Protein AF-A0A1B6E758-F1 (afdb_monomer_lite)

Organism: NCBI:txid38151

pLDDT: mean 77.3, std 25.81, range [26.52, 98.44]

Secondary structure (DSSP, 8-state):
-HHHHHHHHHHHHHHHHHHHHHHTT-HHHHHHHHHHHHHHSTT-HHHHHHHHHHHHHHT-HHHHHHHHHHHHTT-TT-HHHHHHHHHHHHHTT-HHHHHHHHHHHHHH-TT-HHHHHHHHHHHHHTT-HHHHHHHHHHHHHH-TT-SHHHHHHHHHHHHTT-HHHHHHHHHHHHHH-TT-HHHHHHHHHHHHHTT-THHHHHHHHHHHHHHHHHHHHHHHHHHHHGGG---------------------------------PPPPPP---------------------SS-SPPPPP----------------------STT--

InterPro domains:
  IPR011990 Tetratricopeptide-like helical domain superfamily [G3DSA:1.25.40.10] (1-234)
  IPR011990 Tetratricopeptide-like helical domain superfamily [SSF48452] (6-185)
  IPR019734 Tetratricopeptide repeat [PF13181] (12-36)
  IPR019734 Tetratricopeptide repeat [PF13181] (46-77)
  IPR019734 Tetratricopeptide repeat [PS50005] (45-78)
  IPR019734 Tetratricopeptide repeat [PS50005] (147-180)
  IPR019734 Tetratricopeptide repeat [SM00028] (11-44)
  IPR019734 Tetratricopeptide repeat [SM00028] (45-78)
  IPR019734 Tetratricopeptide repeat [SM00028] (79-112)
  IPR019734 Tetratricopeptide repeat [SM00028] (147-180)

Foldseek 3Di:
DVVVVVLVVVLVVLQVQLVVCVVVVVLVSNLVSLVVSCVVVPLPLVSLQSNLVSCVVVVVLVRNLVSLVSSCVVVVQALVSLCSQLVSCVVVVVPVSVQVSLVSSCVSPVQDLVSLVSNLVSCVVVLNNVVNLVSLVSNCVVCVVDLVSLLSNLVSCVSVVVLVVSLVSLVVSCVSPVLDLVSLVSNLVSCVVVVHPCNVVSVVSNVVSVVVVVVVVVVVVVVVPPPPPPDDDDDDDDDDDDDDDDDDDDDDDDDDDDDDDDDDDDDDDDDDDDDDDDDDDDPPPDDDPPDDDDDDDDDDDDDDDDDDDDPPDDDDDDPPVPRD

Sequence (324 aa):
NLALESDASCIEALYNLGLVNKQLGMFEDALDCFLKLHAIISHHPQVLYQLGHLHELVGDLDQAVEWFLQLLGIIPSDPGVLRKLGELFDNENDKQQAFHYHYESYRYFPSHLPVLDWLGSYFVGLQVPEKAIAFYEKAALMQPNEAKWRLLIGSCHRRSGNYQLALKTYKDIHNMFPENIECLKFLIRICSDLGLKEASEYALKLKKAEKAKELRERVSSSQSGSRRSSGRSSQGVPSPSLGDTTPPVHGLRPNPASRLSKMSFLENSSDVYIHSPQTNEIDAGYSDPLGGPQERPRTAAGLRSRSRIDDDFGDEELTEDLLP

Radius of gyration: 34.25 Å; chains: 1; bounding box: 65×92×88 Å

Structure (mmCIF, N/CA/C/O backbone):
data_AF-A0A1B6E758-F1
#
_entry.id   AF-A0A1B6E758-F1
#
loop_
_atom_site.group_PDB
_atom_site.id
_atom_site.type_symbol
_atom_site.label_atom_id
_atom_site.label_alt_id
_atom_site.label_comp_id
_atom_site.label_asym_id
_atom_site.label_entity_id
_atom_site.label_seq_id
_atom_site.pdbx_PDB_ins_code
_atom_site.Cartn_x
_atom_site.Cartn_y
_atom_site.Cartn_z
_atom_site.occupancy
_atom_site.B_iso_or_equiv
_atom_site.auth_seq_id
_atom_site.auth_comp_id
_atom_site.auth_asym_id
_atom_site.auth_atom_id
_atom_site.pdbx_PDB_model_num
ATOM 1 N N . ASN A 1 1 ? 28.764 16.913 -33.680 1.00 51.06 1 ASN A N 1
ATOM 2 C CA . ASN A 1 1 ? 27.839 18.029 -33.394 1.00 51.06 1 ASN A CA 1
ATOM 3 C C . ASN A 1 1 ? 26.545 17.714 -34.128 1.00 51.06 1 ASN A C 1
ATOM 5 O O . ASN A 1 1 ? 25.979 16.704 -33.738 1.00 51.06 1 ASN A O 1
ATOM 9 N N . LEU A 1 2 ? 26.188 18.372 -35.239 1.00 58.22 2 LEU A N 1
ATOM 10 C CA . LEU A 1 2 ? 24.946 18.149 -36.021 1.00 58.22 2 LEU A CA 1
ATOM 11 C C . LEU A 1 2 ? 24.371 16.713 -36.078 1.00 58.22 2 LEU A C 1
ATOM 13 O O . LEU A 1 2 ? 23.176 16.549 -35.871 1.00 58.22 2 LEU A O 1
ATOM 17 N N . ALA A 1 3 ? 25.182 15.674 -36.327 1.00 56.53 3 ALA A N 1
ATOM 18 C CA . ALA A 1 3 ? 24.703 14.282 -36.300 1.00 56.53 3 ALA A CA 1
ATOM 19 C C . ALA A 1 3 ? 24.160 13.867 -34.915 1.00 56.53 3 ALA A C 1
ATOM 21 O O . ALA A 1 3 ? 22.993 13.524 -34.793 1.00 56.53 3 ALA A O 1
ATOM 22 N N . LEU A 1 4 ? 24.965 14.027 -33.858 1.00 60.88 4 LEU A N 1
ATOM 23 C CA . LEU A 1 4 ? 24.580 13.731 -32.470 1.00 60.88 4 LEU A CA 1
ATOM 24 C C . LEU A 1 4 ? 23.390 14.581 -31.991 1.00 60.88 4 LEU A C 1
ATOM 26 O O . LEU A 1 4 ? 22.599 14.123 -31.175 1.00 60.88 4 LEU A O 1
ATOM 30 N N . GLU A 1 5 ? 23.259 15.811 -32.494 1.00 62.91 5 GLU A N 1
ATOM 31 C CA . GLU A 1 5 ? 22.111 16.689 -32.223 1.00 62.91 5 GLU A CA 1
ATOM 32 C C . GLU A 1 5 ? 20.825 16.153 -32.885 1.00 62.91 5 GLU A C 1
ATOM 34 O O . GLU A 1 5 ? 19.767 16.136 -32.256 1.00 62.91 5 GLU A O 1
ATOM 39 N N . SER A 1 6 ? 20.923 15.647 -34.121 1.00 66.38 6 SER A N 1
ATOM 40 C CA . SER A 1 6 ? 19.822 14.973 -34.824 1.00 66.38 6 SER A CA 1
ATOM 41 C C . SER A 1 6 ? 19.425 13.656 -34.147 1.00 66.38 6 SER A C 1
ATOM 43 O O . SER A 1 6 ? 18.237 13.390 -33.971 1.00 66.38 6 SER A O 1
ATOM 45 N N . ASP A 1 7 ? 20.403 12.847 -33.738 1.00 70.38 7 ASP A N 1
ATOM 46 C CA . ASP A 1 7 ? 20.171 11.553 -33.089 1.00 70.38 7 ASP A CA 1
ATOM 47 C C . ASP A 1 7 ? 19.520 11.738 -31.706 1.00 70.38 7 ASP A C 1
ATOM 49 O O . ASP A 1 7 ? 18.523 11.085 -31.395 1.00 70.38 7 ASP A O 1
ATOM 53 N N . ALA A 1 8 ? 20.007 12.695 -30.905 1.00 73.88 8 ALA A N 1
ATOM 54 C CA . ALA A 1 8 ? 19.410 13.045 -29.615 1.00 73.88 8 ALA A CA 1
ATOM 55 C C . ALA A 1 8 ? 17.971 13.573 -29.759 1.00 73.88 8 ALA A C 1
ATOM 57 O O . ALA A 1 8 ? 17.087 13.161 -29.007 1.00 73.88 8 ALA A O 1
ATOM 58 N N . SER A 1 9 ? 17.710 14.429 -30.756 1.00 78.94 9 SER A N 1
ATOM 59 C CA . SER A 1 9 ? 16.357 14.926 -31.038 1.00 78.94 9 SER A CA 1
ATOM 60 C C . SER A 1 9 ? 15.407 13.805 -31.485 1.00 78.94 9 SER A C 1
ATOM 62 O O . SER A 1 9 ? 14.242 13.796 -31.087 1.00 78.94 9 SER A O 1
ATOM 64 N N . CYS A 1 10 ? 15.902 12.822 -32.245 1.00 84.31 10 CYS A N 1
ATOM 65 C CA . CYS A 1 10 ? 15.140 11.634 -32.634 1.00 84.31 10 CYS A CA 1
ATOM 66 C C . CYS A 1 10 ? 14.773 10.761 -31.418 1.00 84.31 10 CYS A C 1
ATOM 68 O O . CYS A 1 10 ? 13.617 10.358 -31.273 1.00 84.31 10 CYS A O 1
ATOM 70 N N . ILE A 1 11 ? 15.727 10.531 -30.508 1.00 90.25 11 ILE A N 1
ATOM 71 C CA . ILE A 1 11 ? 15.518 9.794 -29.250 1.00 90.25 11 ILE A CA 1
ATOM 72 C C . ILE A 1 11 ? 14.457 10.484 -28.377 1.00 90.25 11 ILE A C 1
ATOM 74 O O . ILE A 1 11 ? 13.520 9.831 -27.917 1.00 90.25 11 ILE A O 1
ATOM 78 N N . GLU A 1 12 ? 14.555 11.802 -28.178 1.00 90.81 12 GLU A N 1
ATOM 79 C CA . GLU A 1 12 ? 13.575 12.557 -27.387 1.00 90.81 12 GLU A CA 1
ATOM 80 C C . GLU A 1 12 ? 12.177 12.540 -28.030 1.00 90.81 12 GLU A C 1
ATOM 82 O O . GLU A 1 12 ? 11.178 12.302 -27.345 1.00 90.81 12 GLU A O 1
ATOM 87 N N . ALA A 1 13 ? 12.087 12.729 -29.351 1.00 92.50 13 ALA A N 1
ATOM 88 C CA . ALA A 1 13 ? 10.819 12.681 -30.077 1.00 92.50 13 ALA A CA 1
ATOM 89 C C . ALA A 1 13 ? 10.140 11.303 -29.973 1.00 92.50 13 ALA A C 1
ATOM 91 O O . ALA A 1 13 ? 8.936 11.228 -29.725 1.00 92.50 13 ALA A O 1
ATOM 92 N N . LEU A 1 14 ? 10.907 10.217 -30.105 1.00 94.25 14 LEU A N 1
ATOM 93 C CA . LEU A 1 14 ? 10.400 8.847 -30.008 1.00 94.25 14 LEU A CA 1
ATOM 94 C C . LEU A 1 14 ? 9.990 8.476 -28.569 1.00 94.25 14 LEU A C 1
ATOM 96 O O . LEU A 1 14 ? 8.992 7.780 -28.378 1.00 94.25 14 LEU A O 1
ATOM 100 N N . TYR A 1 15 ? 10.694 8.987 -27.551 1.00 95.62 15 TYR A N 1
ATOM 101 C CA . TYR A 1 15 ? 10.332 8.797 -26.138 1.00 95.62 15 TYR A CA 1
ATOM 102 C C . TYR A 1 15 ? 9.026 9.521 -25.795 1.00 95.62 15 TYR A C 1
ATOM 104 O O . TYR A 1 15 ? 8.128 8.941 -25.179 1.00 95.62 15 TYR A O 1
ATOM 112 N N . ASN A 1 16 ? 8.876 10.760 -26.265 1.00 96.62 16 ASN A N 1
ATOM 113 C CA . ASN A 1 16 ? 7.645 11.526 -26.101 1.00 96.62 16 ASN A CA 1
ATOM 114 C C . ASN A 1 16 ? 6.465 10.903 -26.870 1.00 96.62 16 ASN A C 1
ATOM 116 O O . ASN A 1 16 ? 5.360 10.855 -26.331 1.00 96.62 16 ASN A O 1
ATOM 120 N N . LEU A 1 17 ? 6.688 10.350 -28.070 1.00 96.19 17 LEU A N 1
ATOM 121 C CA . LEU A 1 17 ? 5.666 9.602 -28.813 1.00 96.19 17 LEU A CA 1
ATOM 122 C C . LEU A 1 17 ? 5.194 8.359 -28.040 1.00 96.19 17 LEU A C 1
ATOM 124 O O . LEU A 1 17 ? 3.991 8.176 -27.863 1.00 96.19 17 LEU A O 1
ATOM 128 N N . GLY A 1 18 ? 6.119 7.554 -27.506 1.00 97.12 18 GLY A N 1
ATOM 129 C CA . GLY A 1 18 ? 5.776 6.394 -26.678 1.00 97.12 18 GLY A CA 1
ATOM 130 C C . GLY A 1 18 ? 4.981 6.767 -25.418 1.00 97.12 18 GLY A C 1
ATOM 131 O O . GLY A 1 18 ? 4.020 6.082 -25.063 1.00 97.12 18 GLY A O 1
ATOM 132 N N . LEU A 1 19 ? 5.318 7.888 -24.766 1.00 97.62 19 LEU A N 1
ATOM 133 C CA . LEU A 1 19 ? 4.554 8.398 -23.621 1.00 97.62 19 LEU A CA 1
ATOM 134 C C . LEU A 1 19 ? 3.140 8.853 -24.009 1.00 97.62 19 LEU A C 1
ATOM 136 O O . LEU A 1 19 ? 2.195 8.554 -23.277 1.00 97.62 19 LEU A O 1
ATOM 140 N N . VAL A 1 20 ? 2.977 9.539 -25.145 1.00 97.94 20 VAL A N 1
ATOM 141 C CA . VAL A 1 20 ? 1.659 9.956 -25.656 1.00 97.94 20 VAL A CA 1
ATOM 142 C C . VAL A 1 20 ? 0.809 8.738 -26.020 1.00 97.94 20 VAL A C 1
ATOM 144 O O . VAL A 1 20 ? -0.338 8.655 -25.584 1.00 97.94 20 VAL A O 1
ATOM 147 N N . ASN A 1 21 ? 1.372 7.749 -26.719 1.00 97.69 21 ASN A N 1
ATOM 148 C CA . ASN A 1 21 ? 0.672 6.508 -27.058 1.00 97.69 21 ASN A CA 1
ATOM 149 C C . ASN A 1 21 ? 0.201 5.770 -25.792 1.00 97.69 21 ASN A C 1
ATOM 151 O O . ASN A 1 21 ? -0.967 5.386 -25.704 1.00 97.69 21 ASN A O 1
ATOM 155 N N . LYS A 1 22 ? 1.051 5.685 -24.753 1.00 97.19 22 LYS A N 1
ATOM 156 C CA . LYS A 1 22 ? 0.676 5.111 -23.449 1.00 97.19 22 LYS A CA 1
ATOM 157 C C . LYS A 1 22 ? -0.457 5.886 -22.765 1.00 97.19 22 LYS A C 1
ATOM 159 O O . LYS A 1 22 ? -1.367 5.269 -22.222 1.00 97.19 22 LYS A O 1
ATOM 164 N N . GLN A 1 23 ? -0.436 7.222 -22.800 1.00 96.88 23 GLN A N 1
ATOM 165 C CA . GLN A 1 23 ? -1.511 8.059 -22.239 1.00 96.88 23 GLN A CA 1
ATOM 166 C C . GLN A 1 23 ? -2.840 7.926 -23.000 1.00 96.88 23 GLN A C 1
ATOM 168 O O . GLN A 1 23 ? -3.900 8.087 -22.401 1.00 96.88 23 GLN A O 1
ATOM 173 N N . LEU A 1 24 ? -2.792 7.610 -24.297 1.00 97.12 24 LEU A N 1
ATOM 174 C CA . LEU A 1 24 ? -3.964 7.351 -25.138 1.00 97.12 24 LEU A CA 1
ATOM 175 C C . LEU A 1 24 ? -4.497 5.908 -25.027 1.00 97.12 24 LEU A C 1
ATOM 177 O O . LEU A 1 24 ? -5.490 5.583 -25.675 1.00 97.12 24 LEU A O 1
ATOM 181 N N . GLY A 1 25 ? -3.862 5.040 -24.229 1.00 96.12 25 GLY A N 1
ATOM 182 C CA . GLY A 1 25 ? -4.219 3.618 -24.118 1.00 96.12 25 GLY A CA 1
ATOM 183 C C . GLY A 1 25 ? -3.760 2.756 -25.301 1.00 96.12 25 GLY A C 1
ATOM 184 O O . GLY A 1 25 ? -4.142 1.594 -25.402 1.00 96.12 25 GLY A O 1
ATOM 185 N N . MET A 1 26 ? -2.939 3.304 -26.200 1.00 97.56 26 MET A N 1
ATOM 186 C CA . MET A 1 26 ? -2.398 2.610 -27.371 1.00 97.56 26 MET A CA 1
ATOM 187 C C . MET A 1 26 ? -1.104 1.890 -26.966 1.00 97.56 26 MET A C 1
ATOM 189 O O . MET A 1 26 ? -0.000 2.317 -27.304 1.00 97.56 26 MET A O 1
ATOM 193 N N . PHE A 1 27 ? -1.238 0.847 -26.140 1.00 96.94 27 PHE A N 1
ATOM 194 C CA . PHE A 1 27 ? -0.095 0.203 -25.480 1.00 96.94 27 PHE A CA 1
ATOM 195 C C . PHE A 1 27 ? 0.853 -0.501 -26.459 1.00 96.94 27 PHE A C 1
ATOM 197 O O . PHE A 1 27 ? 2.063 -0.376 -26.291 1.00 96.94 27 PHE A O 1
ATOM 204 N N . GLU A 1 28 ? 0.333 -1.126 -27.518 1.00 95.62 28 GLU A N 1
ATOM 205 C CA . GLU A 1 28 ? 1.143 -1.710 -28.601 1.00 95.62 28 GLU A CA 1
ATOM 206 C C . GLU A 1 28 ? 2.014 -0.641 -29.284 1.00 95.62 28 GLU A C 1
ATOM 208 O O . GLU A 1 28 ? 3.237 -0.754 -29.308 1.00 95.62 28 GLU A O 1
ATOM 213 N N . ASP A 1 29 ? 1.411 0.466 -29.741 1.00 96.50 29 ASP A N 1
ATOM 214 C CA . ASP A 1 29 ? 2.135 1.586 -30.365 1.00 96.50 29 ASP A CA 1
ATOM 215 C C . ASP A 1 29 ? 3.118 2.275 -29.398 1.00 96.50 29 ASP A C 1
ATOM 217 O O . ASP A 1 29 ? 4.038 2.978 -29.828 1.00 96.50 29 ASP A O 1
ATOM 221 N N . ALA A 1 30 ? 2.928 2.123 -28.084 1.00 97.62 30 ALA A N 1
ATOM 222 C CA . ALA A 1 30 ? 3.857 2.604 -27.068 1.00 97.62 30 ALA A CA 1
ATOM 223 C C . ALA A 1 30 ? 5.041 1.640 -26.882 1.00 97.62 30 ALA A C 1
ATOM 225 O O . ALA A 1 30 ? 6.190 2.086 -26.928 1.00 97.62 30 ALA A O 1
ATOM 226 N N . LEU A 1 31 ? 4.783 0.334 -26.736 1.00 96.88 31 LEU A N 1
ATOM 227 C CA . LEU A 1 31 ? 5.805 -0.721 -26.685 1.00 96.88 31 LEU A CA 1
ATOM 228 C C . LEU A 1 31 ? 6.702 -0.647 -27.921 1.00 96.88 31 LEU A C 1
ATOM 230 O O . LEU A 1 31 ? 7.924 -0.586 -27.804 1.00 96.88 31 LEU A O 1
ATOM 234 N N . ASP A 1 32 ? 6.095 -0.519 -29.098 1.00 96.31 32 ASP A N 1
ATOM 235 C CA . ASP A 1 32 ? 6.783 -0.428 -30.382 1.00 96.31 32 ASP A CA 1
ATOM 236 C C . ASP A 1 32 ? 7.657 0.844 -30.501 1.00 96.31 32 ASP A C 1
ATOM 238 O O . ASP A 1 32 ? 8.615 0.872 -31.273 1.00 96.31 32 ASP A O 1
ATOM 242 N N . CYS A 1 33 ? 7.394 1.898 -29.715 1.00 96.12 33 CYS A N 1
ATOM 243 C CA . CYS A 1 33 ? 8.293 3.055 -29.579 1.00 96.12 33 CYS A CA 1
ATOM 244 C C . CYS A 1 33 ? 9.438 2.794 -28.585 1.00 96.12 33 CYS A C 1
ATOM 246 O O . CYS A 1 33 ? 10.592 3.113 -28.882 1.00 96.12 33 CYS A O 1
ATOM 248 N N . PHE A 1 34 ? 9.157 2.199 -27.421 1.00 97.12 34 PHE A N 1
ATOM 249 C CA . PHE A 1 34 ? 10.177 1.951 -26.394 1.00 97.12 34 PHE A CA 1
ATOM 250 C C . PHE A 1 34 ? 11.131 0.797 -26.734 1.00 97.12 34 PHE A C 1
ATOM 252 O O . PHE A 1 34 ? 12.305 0.871 -26.376 1.00 97.12 34 PHE A O 1
ATOM 259 N N . LEU A 1 35 ? 10.698 -0.204 -27.503 1.00 95.75 35 LEU A N 1
ATOM 260 C CA . LEU A 1 35 ? 11.575 -1.246 -28.052 1.00 95.75 35 LEU A CA 1
ATOM 261 C C . LEU A 1 35 ? 12.541 -0.668 -29.099 1.00 95.75 35 LEU A C 1
ATOM 263 O O . LEU A 1 35 ? 13.739 -0.953 -29.061 1.00 95.75 35 LEU A O 1
ATOM 267 N N . LYS A 1 36 ? 12.061 0.225 -29.978 1.00 94.12 36 LYS A N 1
ATOM 268 C CA . LYS A 1 36 ? 12.922 0.963 -30.924 1.00 94.12 36 LYS A CA 1
ATOM 269 C C . LYS A 1 36 ? 13.919 1.865 -30.196 1.00 94.12 36 LYS A C 1
ATOM 271 O O . LYS A 1 36 ? 15.075 1.923 -30.599 1.00 94.12 36 LYS A O 1
ATOM 276 N N . LEU A 1 37 ? 13.517 2.505 -29.095 1.00 94.12 37 LEU A N 1
ATOM 277 C CA . LEU A 1 37 ? 14.447 3.233 -28.225 1.00 94.12 37 LEU A CA 1
ATOM 278 C C . LEU A 1 37 ? 15.481 2.315 -27.586 1.00 94.12 37 LEU A C 1
ATOM 280 O O . LEU A 1 37 ? 16.659 2.639 -27.635 1.00 94.12 37 LEU A O 1
ATOM 284 N N . HIS A 1 38 ? 15.078 1.176 -27.026 1.00 94.38 38 HIS A N 1
ATOM 285 C CA . HIS A 1 38 ? 16.002 0.232 -26.395 1.00 94.38 38 HIS A CA 1
ATOM 286 C C . HIS A 1 38 ? 17.059 -0.300 -27.383 1.00 94.38 38 HIS A C 1
ATOM 288 O O . HIS A 1 38 ? 18.208 -0.505 -26.999 1.00 94.38 38 HIS A O 1
ATOM 294 N N . ALA A 1 39 ? 16.711 -0.439 -28.667 1.00 92.56 39 ALA A N 1
ATOM 295 C CA . ALA A 1 39 ? 17.654 -0.790 -29.731 1.00 92.56 39 ALA A CA 1
ATOM 296 C C . ALA A 1 39 ? 18.657 0.332 -30.095 1.00 92.56 39 ALA A C 1
ATOM 298 O O . ALA A 1 39 ? 19.715 0.037 -30.648 1.00 92.56 39 ALA A O 1
ATOM 299 N N . ILE A 1 40 ? 18.348 1.602 -29.796 1.00 90.44 40 ILE A N 1
ATOM 300 C CA . ILE A 1 40 ? 19.227 2.767 -30.033 1.00 90.44 40 ILE A CA 1
ATOM 301 C C . ILE A 1 40 ? 20.053 3.099 -28.776 1.00 90.44 40 ILE A C 1
ATOM 303 O O . ILE A 1 40 ? 21.247 3.377 -28.864 1.00 90.44 40 ILE A O 1
ATOM 307 N N . ILE A 1 41 ? 19.416 3.063 -27.603 1.00 89.00 41 ILE A N 1
ATOM 308 C CA . ILE A 1 41 ? 19.977 3.365 -26.281 1.00 89.00 41 ILE A CA 1
ATOM 309 C C . ILE A 1 41 ? 19.741 2.185 -25.330 1.00 89.00 41 ILE A C 1
ATOM 311 O O . ILE A 1 41 ? 18.880 2.213 -24.444 1.00 89.00 41 ILE A O 1
ATOM 315 N N . SER A 1 42 ? 20.527 1.125 -25.524 1.00 86.00 42 SER A N 1
ATOM 316 C CA . SER A 1 42 ? 20.483 -0.062 -24.671 1.00 86.00 42 SER A CA 1
ATOM 317 C C . SER A 1 42 ? 20.788 0.284 -23.210 1.00 86.00 42 SER A C 1
ATOM 319 O O . SER A 1 42 ? 21.533 1.214 -22.898 1.00 86.00 42 SER A O 1
ATOM 321 N N . HIS A 1 43 ? 20.162 -0.457 -22.294 1.00 85.69 43 HIS A N 1
ATOM 322 C CA . HIS A 1 43 ? 20.289 -0.282 -20.840 1.00 85.69 43 HIS A CA 1
ATOM 323 C C . HIS A 1 43 ? 19.916 1.115 -20.289 1.00 85.69 43 HIS A C 1
ATOM 325 O O . HIS A 1 43 ? 20.235 1.422 -19.142 1.00 85.69 43 HIS A O 1
ATOM 331 N N . HIS A 1 44 ? 19.206 1.962 -21.048 1.00 93.12 44 HIS A N 1
ATOM 332 C CA . HIS A 1 44 ? 18.750 3.261 -20.544 1.00 93.12 44 HIS A CA 1
ATOM 333 C C . HIS A 1 44 ? 17.621 3.093 -19.498 1.00 93.12 44 HIS A C 1
ATOM 335 O O . HIS A 1 44 ? 16.527 2.642 -19.865 1.00 93.12 44 HIS A O 1
ATOM 341 N N . PRO A 1 45 ? 17.813 3.473 -18.215 1.00 94.88 45 PRO A N 1
ATOM 342 C CA . PRO A 1 45 ? 16.912 3.078 -17.124 1.00 94.88 45 PRO A CA 1
ATOM 343 C C . PRO A 1 45 ? 15.451 3.496 -17.320 1.00 94.88 45 PRO A C 1
ATOM 345 O O . PRO A 1 45 ? 14.531 2.711 -17.103 1.00 94.88 45 PRO A O 1
ATOM 348 N N . GLN A 1 46 ? 15.225 4.720 -17.799 1.00 94.50 46 GLN A N 1
ATOM 349 C CA . GLN A 1 46 ? 13.885 5.247 -18.045 1.00 94.50 46 GLN A CA 1
ATOM 350 C C . GLN A 1 46 ? 13.148 4.464 -19.142 1.00 94.50 46 GLN A C 1
ATOM 352 O O . GLN A 1 46 ? 11.933 4.337 -19.058 1.00 94.50 46 GLN A O 1
ATOM 357 N N . VAL A 1 47 ? 13.853 3.921 -20.145 1.00 96.19 47 VAL A N 1
ATOM 358 C CA . VAL A 1 47 ? 13.233 3.138 -21.231 1.00 96.19 47 VAL A CA 1
ATOM 359 C C . VAL A 1 47 ? 12.810 1.767 -20.710 1.00 96.19 47 VAL A C 1
ATOM 361 O O . VAL A 1 47 ? 11.671 1.366 -20.928 1.00 96.19 47 VAL A O 1
ATOM 364 N N . LEU A 1 48 ? 13.678 1.099 -19.941 1.00 97.19 48 LEU A N 1
ATOM 365 C CA . LEU A 1 48 ? 13.358 -0.168 -19.271 1.00 97.19 48 LEU A CA 1
ATOM 366 C C . LEU A 1 48 ? 12.158 -0.024 -18.322 1.00 97.19 48 LEU A C 1
ATOM 368 O O . LEU A 1 48 ? 11.277 -0.879 -18.310 1.00 97.19 48 LEU A O 1
ATOM 372 N N . TYR A 1 49 ? 12.073 1.094 -17.589 1.00 97.56 49 TYR A N 1
ATOM 373 C CA . TYR A 1 49 ? 10.910 1.394 -16.752 1.00 97.56 49 TYR A CA 1
ATOM 374 C C . TYR A 1 49 ? 9.620 1.544 -17.574 1.00 97.56 49 TYR A C 1
ATOM 376 O O . TYR A 1 49 ? 8.581 1.034 -17.161 1.00 97.56 49 TYR A O 1
ATOM 384 N N . GLN A 1 50 ? 9.656 2.223 -18.733 1.00 97.62 50 GLN A N 1
ATOM 385 C CA . GLN A 1 50 ? 8.461 2.321 -19.584 1.00 97.62 50 GLN A CA 1
ATOM 386 C C . GLN A 1 50 ? 8.054 0.967 -20.173 1.00 97.62 50 GLN A C 1
ATOM 388 O O . GLN A 1 50 ? 6.855 0.721 -20.268 1.00 97.62 50 GLN A O 1
ATOM 393 N N . LEU A 1 51 ? 9.012 0.100 -20.524 1.00 97.69 51 LEU A N 1
ATOM 394 C CA . LEU A 1 51 ? 8.742 -1.256 -21.015 1.00 97.69 51 LEU A CA 1
ATOM 395 C C . LEU A 1 51 ? 8.059 -2.109 -19.938 1.00 97.69 51 LEU A C 1
ATOM 397 O O . LEU A 1 51 ? 6.926 -2.534 -20.148 1.00 97.69 51 LEU A O 1
ATOM 401 N N . GLY A 1 52 ? 8.663 -2.264 -18.753 1.00 97.44 52 GLY A N 1
ATOM 402 C CA . GLY A 1 52 ? 8.059 -3.039 -17.657 1.00 97.44 52 GLY A CA 1
ATOM 403 C C . GLY A 1 52 ? 6.674 -2.523 -17.249 1.00 97.44 52 GLY A C 1
ATOM 404 O O . GLY A 1 52 ? 5.733 -3.298 -17.110 1.00 97.44 52 GLY A O 1
ATOM 405 N N . HIS A 1 53 ? 6.505 -1.198 -17.176 1.00 97.50 53 HIS A N 1
ATOM 406 C CA . HIS A 1 53 ? 5.211 -0.561 -16.902 1.00 97.50 53 HIS A CA 1
ATOM 407 C C . HIS A 1 53 ? 4.187 -0.748 -18.045 1.00 97.50 53 HIS A C 1
ATOM 409 O O . HIS A 1 53 ? 2.984 -0.636 -17.817 1.00 97.50 53 HIS A O 1
ATOM 415 N N . LEU A 1 54 ? 4.607 -0.978 -19.291 1.00 97.69 54 LEU A N 1
ATOM 416 C CA . LEU A 1 54 ? 3.676 -1.257 -20.390 1.00 97.69 54 LEU A CA 1
ATOM 417 C C . LEU A 1 54 ? 3.209 -2.709 -20.383 1.00 97.69 54 LEU A C 1
ATOM 419 O O . LEU A 1 54 ? 2.009 -2.928 -20.511 1.00 97.69 54 LEU A O 1
ATOM 423 N N . HIS A 1 55 ? 4.105 -3.668 -20.147 1.00 97.50 55 HIS A N 1
ATOM 424 C CA . HIS A 1 55 ? 3.710 -5.063 -19.935 1.00 97.50 55 HIS A CA 1
ATOM 425 C C . HIS A 1 55 ? 2.778 -5.190 -18.707 1.00 97.50 55 HIS A C 1
ATOM 427 O O . HIS A 1 55 ? 1.720 -5.809 -18.810 1.00 97.50 55 HIS A O 1
ATOM 433 N N . GLU A 1 56 ? 3.050 -4.459 -17.614 1.00 95.56 56 GLU A N 1
ATOM 434 C CA . GLU A 1 56 ? 2.137 -4.329 -16.462 1.00 95.56 56 GLU A CA 1
ATOM 435 C C . GLU A 1 56 ? 0.733 -3.822 -16.865 1.00 95.56 56 GLU A C 1
ATOM 437 O O . GLU A 1 56 ? -0.273 -4.371 -16.422 1.00 95.56 56 GLU A O 1
ATOM 442 N N . LEU A 1 57 ? 0.641 -2.797 -17.725 1.00 95.00 57 LEU A N 1
ATOM 443 C CA . LEU A 1 57 ? -0.641 -2.242 -18.196 1.00 95.00 57 LEU A CA 1
ATOM 444 C C . LEU A 1 57 ? -1.395 -3.155 -19.176 1.00 95.00 57 LEU A C 1
ATOM 446 O O . LEU A 1 57 ? -2.617 -3.050 -19.278 1.00 95.00 57 LEU A O 1
ATOM 450 N N . VAL A 1 58 ? -0.682 -4.017 -19.904 1.00 94.56 58 VAL A N 1
ATOM 451 C CA . VAL A 1 58 ? -1.257 -5.024 -20.812 1.00 94.56 58 VAL A CA 1
ATOM 452 C C . VAL A 1 58 ? -1.703 -6.283 -20.045 1.00 94.56 58 VAL A C 1
ATOM 454 O O . VAL A 1 58 ? -2.556 -7.023 -20.531 1.00 94.56 58 VAL A O 1
ATOM 457 N N . GLY A 1 59 ? -1.196 -6.493 -18.823 1.00 93.31 59 GLY A N 1
ATOM 458 C CA . GLY A 1 59 ? -1.456 -7.678 -17.994 1.00 93.31 59 GLY A CA 1
ATOM 459 C C . GLY A 1 59 ? -0.440 -8.811 -18.188 1.00 93.31 59 GLY A C 1
ATOM 460 O O . GLY A 1 59 ? -0.665 -9.924 -17.721 1.00 93.31 59 GLY A O 1
ATOM 461 N N . ASP A 1 60 ? 0.670 -8.529 -18.867 1.00 95.75 60 ASP A N 1
ATOM 462 C CA . ASP A 1 60 ? 1.790 -9.437 -19.116 1.00 95.75 60 ASP A CA 1
ATOM 463 C C . ASP A 1 60 ? 2.796 -9.330 -17.955 1.00 95.75 60 ASP A C 1
ATOM 465 O O . ASP A 1 60 ? 3.790 -8.602 -18.012 1.00 95.75 60 ASP A O 1
ATOM 469 N N . LEU A 1 61 ? 2.460 -9.974 -16.832 1.00 95.44 61 LEU A N 1
ATOM 470 C CA . LEU A 1 61 ? 3.213 -9.829 -15.581 1.00 95.44 61 LEU A CA 1
ATOM 471 C C . LEU A 1 61 ? 4.619 -10.442 -15.680 1.00 95.44 61 LEU A C 1
ATOM 473 O O . LEU A 1 61 ? 5.572 -9.814 -15.221 1.00 95.44 61 LEU A O 1
ATOM 477 N N . ASP A 1 62 ? 4.764 -11.583 -16.364 1.00 95.88 62 ASP A N 1
ATOM 478 C CA . ASP A 1 62 ? 6.051 -12.255 -16.593 1.00 95.88 62 ASP A CA 1
ATOM 479 C C . ASP A 1 62 ? 7.072 -11.302 -17.248 1.00 95.88 62 ASP A C 1
ATOM 481 O O . ASP A 1 62 ? 8.170 -11.083 -16.727 1.00 95.88 62 ASP A O 1
ATOM 485 N N . GLN A 1 63 ? 6.701 -10.658 -18.364 1.00 96.81 63 GLN A N 1
ATOM 486 C CA . GLN A 1 63 ? 7.575 -9.682 -19.025 1.00 96.81 63 GLN A CA 1
ATOM 487 C C . GLN A 1 63 ? 7.762 -8.402 -18.203 1.00 96.81 63 GLN A C 1
ATOM 489 O O . GLN A 1 63 ? 8.843 -7.808 -18.232 1.00 96.81 63 GLN A O 1
ATOM 494 N N . ALA A 1 64 ? 6.753 -7.963 -17.441 1.00 97.81 64 ALA A N 1
ATOM 495 C CA . ALA A 1 64 ? 6.912 -6.828 -16.534 1.00 97.81 64 ALA A CA 1
ATOM 496 C C . ALA A 1 64 ? 8.007 -7.106 -15.487 1.00 97.81 64 ALA A C 1
ATOM 498 O O . ALA A 1 64 ? 8.893 -6.267 -15.289 1.00 97.81 64 ALA A O 1
ATOM 499 N N . VAL A 1 65 ? 7.997 -8.298 -14.878 1.00 97.94 65 VAL A N 1
ATOM 500 C CA . VAL A 1 65 ? 9.031 -8.763 -13.945 1.00 97.94 65 VAL A CA 1
ATOM 501 C C . VAL A 1 65 ? 10.399 -8.822 -14.633 1.00 97.94 65 VAL A C 1
ATOM 503 O O . VAL A 1 65 ? 11.351 -8.252 -14.099 1.00 97.94 65 VAL A O 1
ATOM 506 N N . GLU A 1 66 ? 10.519 -9.411 -15.829 1.00 97.44 66 GLU A N 1
ATOM 507 C CA . GLU A 1 66 ? 11.795 -9.451 -16.569 1.00 97.44 66 GLU A CA 1
ATOM 508 C C . GLU A 1 66 ? 12.385 -8.049 -16.814 1.00 97.44 66 GLU A C 1
ATOM 510 O O . GLU A 1 66 ? 13.562 -7.809 -16.520 1.00 97.44 66 GLU A O 1
ATOM 515 N N . TRP A 1 67 ? 11.584 -7.092 -17.297 1.00 97.94 67 TRP A N 1
ATOM 516 C CA . TRP A 1 67 ? 12.049 -5.722 -17.543 1.00 97.94 67 TRP A CA 1
ATOM 517 C C . TRP A 1 67 ? 12.428 -4.979 -16.255 1.00 97.94 67 TRP A C 1
ATOM 519 O O . TRP A 1 67 ? 13.435 -4.261 -16.235 1.00 97.94 67 TRP A O 1
ATOM 529 N N . PHE A 1 68 ? 11.674 -5.153 -15.164 1.00 98.19 68 PHE A N 1
ATOM 530 C CA . PHE A 1 68 ? 12.017 -4.537 -13.880 1.00 98.19 68 PHE A CA 1
ATOM 531 C C . PHE A 1 68 ? 13.240 -5.192 -13.214 1.00 98.19 68 PHE A C 1
ATOM 533 O O . PHE A 1 68 ? 14.019 -4.481 -12.580 1.00 98.19 68 PHE A O 1
ATOM 540 N N . LEU A 1 69 ? 13.486 -6.493 -13.412 1.00 97.44 69 LEU A N 1
ATOM 541 C CA . LEU A 1 69 ? 14.721 -7.160 -12.978 1.00 97.44 69 LEU A CA 1
ATOM 542 C C . LEU A 1 69 ? 15.944 -6.679 -13.775 1.00 97.44 69 LEU A C 1
ATOM 544 O O . LEU A 1 69 ? 16.984 -6.394 -13.178 1.00 97.44 69 LEU A O 1
ATOM 548 N N . GLN A 1 70 ? 15.825 -6.502 -15.097 1.00 96.69 70 GLN A N 1
ATOM 549 C CA . GLN A 1 70 ? 16.884 -5.884 -15.911 1.00 96.69 70 GLN A CA 1
ATOM 550 C C . GLN A 1 70 ? 17.202 -4.455 -15.444 1.00 96.69 70 GLN A C 1
ATOM 552 O O . GLN A 1 70 ? 18.370 -4.082 -15.326 1.00 96.69 70 GLN A O 1
ATOM 557 N N . LEU A 1 71 ? 16.170 -3.662 -15.137 1.00 97.38 71 LEU A N 1
ATOM 558 C CA . LEU A 1 71 ? 16.317 -2.314 -14.590 1.00 97.38 71 LEU A CA 1
ATOM 559 C C . LEU A 1 71 ? 16.982 -2.320 -13.203 1.00 97.38 71 LEU A C 1
ATOM 561 O O . LEU A 1 71 ? 17.876 -1.509 -12.951 1.00 97.38 71 LEU A O 1
ATOM 565 N N . LEU A 1 72 ? 16.604 -3.252 -12.325 1.00 96.69 72 LEU A N 1
ATOM 566 C CA . LEU A 1 72 ? 17.225 -3.424 -11.010 1.00 96.69 72 LEU A CA 1
ATOM 567 C C . LEU A 1 72 ? 18.702 -3.841 -11.127 1.00 96.69 72 LEU A C 1
ATOM 569 O O . LEU A 1 72 ? 19.525 -3.403 -10.330 1.00 96.69 72 LEU A O 1
ATOM 573 N N . GLY A 1 73 ? 19.077 -4.593 -12.166 1.00 96.31 73 GLY A N 1
ATOM 574 C CA . GLY A 1 73 ? 20.479 -4.886 -12.493 1.00 96.31 73 GLY A CA 1
ATOM 575 C C . GLY A 1 73 ? 21.334 -3.646 -12.809 1.00 96.31 73 GLY A C 1
ATOM 576 O O . GLY A 1 73 ? 22.559 -3.718 -12.730 1.00 96.31 73 GLY A O 1
ATOM 577 N N . ILE A 1 74 ? 20.708 -2.508 -13.133 1.00 95.75 74 ILE A N 1
ATOM 578 C CA . ILE A 1 74 ? 21.372 -1.228 -13.436 1.00 95.75 74 ILE A CA 1
ATOM 579 C C . ILE A 1 74 ? 21.237 -0.240 -12.265 1.00 95.75 74 ILE A C 1
ATOM 581 O O . ILE A 1 74 ? 22.185 0.486 -11.965 1.00 95.75 74 ILE A O 1
ATOM 585 N N . ILE A 1 75 ? 20.087 -0.218 -11.580 1.00 95.31 75 ILE A N 1
ATOM 586 C CA . ILE A 1 75 ? 19.835 0.617 -10.393 1.00 95.31 75 ILE A CA 1
ATOM 587 C C . ILE A 1 75 ? 19.341 -0.265 -9.224 1.00 95.31 75 ILE A C 1
ATOM 589 O O . ILE A 1 75 ? 18.158 -0.233 -8.880 1.00 95.31 75 ILE A O 1
ATOM 593 N N . PRO A 1 76 ? 20.231 -1.037 -8.566 1.00 93.75 76 PRO A N 1
ATOM 594 C CA . PRO A 1 76 ? 19.849 -2.057 -7.576 1.00 93.75 76 PRO A CA 1
ATOM 595 C C . PRO A 1 76 ? 19.274 -1.504 -6.265 1.00 93.75 76 PRO A C 1
ATOM 597 O O . PRO A 1 76 ? 18.818 -2.266 -5.418 1.00 93.75 76 PRO A O 1
ATOM 600 N N . SER A 1 77 ? 19.307 -0.184 -6.079 1.00 95.00 77 SER A N 1
ATOM 601 C CA . SER A 1 77 ? 18.823 0.511 -4.885 1.00 95.00 77 SER A CA 1
ATOM 602 C C . SER A 1 77 ? 17.621 1.425 -5.144 1.00 95.00 77 SER A C 1
ATOM 604 O O . SER A 1 77 ? 17.335 2.273 -4.299 1.00 95.00 77 SER A O 1
ATOM 606 N N . ASP A 1 78 ? 16.948 1.331 -6.300 1.00 96.62 78 ASP A N 1
ATOM 607 C CA . ASP A 1 78 ? 15.766 2.164 -6.554 1.00 96.62 78 ASP A CA 1
ATOM 608 C C . ASP A 1 78 ? 14.542 1.653 -5.762 1.00 96.62 78 ASP A C 1
ATOM 610 O O . ASP A 1 78 ? 14.055 0.546 -6.021 1.00 96.62 78 ASP A O 1
ATOM 614 N N . PRO A 1 79 ? 13.983 2.439 -4.819 1.00 97.00 79 PRO A N 1
ATOM 615 C CA . PRO A 1 79 ? 12.869 1.978 -3.994 1.00 97.00 79 PRO A CA 1
ATOM 616 C C . PRO A 1 79 ? 11.566 1.805 -4.783 1.00 97.00 79 PRO A C 1
ATOM 618 O O . PRO A 1 79 ? 10.689 1.056 -4.350 1.00 97.00 79 PRO A O 1
ATOM 621 N N . GLY A 1 80 ? 11.411 2.507 -5.909 1.00 96.56 80 GLY A N 1
ATOM 622 C CA . GLY A 1 80 ? 10.240 2.448 -6.777 1.00 96.56 80 GLY A CA 1
ATOM 623 C C . GLY A 1 80 ? 10.217 1.190 -7.639 1.00 96.56 80 GLY A C 1
ATOM 624 O O . GLY A 1 80 ? 9.166 0.560 -7.734 1.00 96.56 80 GLY A O 1
ATOM 625 N N . VAL A 1 81 ? 11.363 0.792 -8.199 1.00 97.25 81 VAL A N 1
ATOM 626 C CA . VAL A 1 81 ? 11.536 -0.473 -8.938 1.00 97.25 81 VAL A CA 1
ATOM 627 C C . VAL A 1 81 ? 11.416 -1.667 -7.993 1.00 97.25 81 VAL A C 1
ATOM 629 O O . VAL A 1 81 ? 10.652 -2.587 -8.275 1.00 97.25 81 VAL A O 1
ATOM 632 N N . LEU A 1 82 ? 12.070 -1.616 -6.825 1.00 98.25 82 LEU A N 1
ATOM 633 C CA . LEU A 1 82 ? 11.916 -2.636 -5.781 1.00 98.25 82 LEU A CA 1
ATOM 634 C C . LEU A 1 82 ? 10.450 -2.769 -5.337 1.00 98.25 82 LEU A C 1
ATOM 636 O O . LEU A 1 82 ? 9.930 -3.875 -5.248 1.00 98.25 82 LEU A O 1
ATOM 640 N N . ARG A 1 83 ? 9.733 -1.656 -5.130 1.00 97.56 83 ARG A N 1
ATOM 641 C CA . ARG A 1 83 ? 8.291 -1.707 -4.836 1.00 97.56 83 ARG A CA 1
ATOM 642 C C . ARG A 1 83 ? 7.490 -2.324 -5.985 1.00 97.56 83 ARG A C 1
ATOM 644 O O . ARG A 1 83 ? 6.574 -3.086 -5.704 1.00 97.56 83 ARG A O 1
ATOM 651 N N . LYS A 1 84 ? 7.809 -1.998 -7.242 1.00 97.19 84 LYS A N 1
ATOM 652 C CA . LYS A 1 84 ? 7.097 -2.520 -8.419 1.00 97.19 84 LYS A CA 1
ATOM 653 C C . LYS A 1 84 ? 7.241 -4.032 -8.568 1.00 97.19 84 LYS A C 1
ATOM 655 O O . LYS A 1 84 ? 6.241 -4.694 -8.806 1.00 97.19 84 LYS A O 1
ATOM 660 N N . LEU A 1 85 ? 8.436 -4.575 -8.338 1.00 98.00 85 LEU A N 1
ATOM 661 C CA . LEU A 1 85 ? 8.640 -6.025 -8.254 1.00 98.00 85 LEU A CA 1
ATOM 662 C C . LEU A 1 85 ? 7.834 -6.637 -7.100 1.00 98.00 85 LEU A C 1
ATOM 664 O O . LEU A 1 85 ? 7.177 -7.652 -7.298 1.00 98.00 85 LEU A O 1
ATOM 668 N N . GLY A 1 86 ? 7.809 -5.987 -5.930 1.00 97.88 86 GLY A N 1
ATOM 669 C CA . GLY A 1 86 ? 6.964 -6.406 -4.806 1.00 97.88 86 GLY A CA 1
ATOM 670 C C . GLY A 1 86 ? 5.479 -6.505 -5.174 1.00 97.88 86 GLY A C 1
ATOM 671 O O . GLY A 1 86 ? 4.862 -7.534 -4.928 1.00 97.88 86 GLY A O 1
ATOM 672 N N . GLU A 1 87 ? 4.942 -5.477 -5.838 1.00 97.44 87 GLU A N 1
ATOM 673 C CA . GLU A 1 87 ? 3.548 -5.421 -6.307 1.00 97.44 87 GLU A CA 1
ATOM 674 C C . GLU A 1 87 ? 3.223 -6.517 -7.341 1.00 97.44 87 GLU A C 1
ATOM 676 O O . GLU A 1 87 ? 2.135 -7.085 -7.296 1.00 97.44 87 GLU A O 1
ATOM 681 N N . LEU A 1 88 ? 4.152 -6.847 -8.246 1.00 97.31 88 LEU A N 1
ATOM 682 C CA . LEU A 1 88 ? 3.960 -7.903 -9.249 1.00 97.31 88 LEU A CA 1
ATOM 683 C C . LEU A 1 88 ? 3.918 -9.300 -8.612 1.00 97.31 88 LEU A C 1
ATOM 685 O O . LEU A 1 88 ? 2.930 -10.015 -8.781 1.00 97.31 88 LEU A O 1
ATOM 689 N N . PHE A 1 89 ? 4.914 -9.648 -7.790 1.00 97.75 89 PHE A N 1
ATOM 690 C CA . PHE A 1 89 ? 4.923 -10.931 -7.077 1.00 97.75 89 PHE A CA 1
ATOM 691 C C . PHE A 1 89 ? 3.747 -11.073 -6.096 1.00 97.75 89 PHE A C 1
ATOM 693 O O . PHE A 1 89 ? 3.271 -12.183 -5.850 1.00 97.75 89 PHE A O 1
ATOM 700 N N . ASP A 1 90 ? 3.229 -9.966 -5.552 1.00 96.19 90 ASP A N 1
ATOM 701 C CA . ASP A 1 90 ? 2.055 -10.005 -4.679 1.00 96.19 90 ASP A CA 1
ATOM 702 C C . ASP A 1 90 ? 0.766 -10.362 -5.438 1.00 96.19 90 ASP A C 1
ATOM 704 O O . ASP A 1 90 ? -0.042 -11.139 -4.914 1.00 96.19 90 ASP A O 1
ATOM 708 N N . ASN A 1 91 ? 0.616 -9.867 -6.676 1.00 94.50 91 ASN A N 1
ATOM 709 C CA . ASN A 1 91 ? -0.475 -10.218 -7.597 1.00 94.50 91 ASN A CA 1
ATOM 710 C C . ASN A 1 91 ? -0.402 -11.692 -8.036 1.00 94.50 91 ASN A C 1
ATOM 712 O O . ASN A 1 91 ? -1.426 -12.371 -8.116 1.00 94.50 91 ASN A O 1
ATOM 716 N N . GLU A 1 92 ? 0.808 -12.210 -8.263 1.00 93.94 92 GLU A N 1
ATOM 717 C CA . GLU A 1 92 ? 1.079 -13.631 -8.548 1.00 93.94 92 GLU A CA 1
ATOM 718 C C . GLU A 1 92 ? 0.886 -14.543 -7.319 1.00 93.94 92 GLU A C 1
ATOM 720 O O . GLU A 1 92 ? 0.890 -15.768 -7.433 1.00 93.94 92 GLU A O 1
ATOM 725 N N . ASN A 1 93 ? 0.662 -13.954 -6.139 1.00 94.56 93 ASN A N 1
ATOM 726 C CA . ASN A 1 93 ? 0.583 -14.604 -4.830 1.00 94.56 93 ASN A CA 1
ATOM 727 C C . ASN A 1 93 ? 1.889 -15.244 -4.316 1.00 94.56 93 ASN A C 1
ATOM 729 O O . ASN A 1 93 ? 1.853 -15.920 -3.282 1.00 94.56 93 ASN A O 1
ATOM 733 N N . ASP A 1 94 ? 3.055 -14.953 -4.909 1.00 96.62 94 ASP A N 1
ATOM 734 C CA . ASP A 1 94 ? 4.341 -15.215 -4.249 1.00 96.62 94 ASP A CA 1
ATOM 735 C C . ASP A 1 94 ? 4.598 -14.161 -3.161 1.00 96.62 94 ASP A C 1
ATOM 737 O O . ASP A 1 94 ? 5.376 -13.211 -3.291 1.00 96.62 94 ASP A O 1
ATOM 741 N N . LYS A 1 95 ? 3.945 -14.377 -2.016 1.00 95.88 95 LYS A N 1
ATOM 742 C CA . LYS A 1 95 ? 4.096 -13.536 -0.827 1.00 95.88 95 LYS A CA 1
ATOM 743 C C . LYS A 1 95 ? 5.527 -13.562 -0.253 1.00 95.88 95 LYS A C 1
ATOM 745 O O . LYS A 1 95 ? 5.847 -12.700 0.564 1.00 95.88 95 LYS A O 1
ATOM 750 N N . GLN A 1 96 ? 6.398 -14.503 -0.651 1.00 96.69 96 GLN A N 1
ATOM 751 C CA . GLN A 1 96 ? 7.797 -14.549 -0.200 1.00 96.69 96 GLN A CA 1
ATOM 752 C C . GLN A 1 96 ? 8.670 -13.586 -1.010 1.00 96.69 96 GLN A C 1
ATOM 754 O O . GLN A 1 96 ? 9.406 -12.791 -0.418 1.00 96.69 96 GLN A O 1
ATOM 759 N N . GLN A 1 97 ? 8.551 -13.602 -2.341 1.00 97.44 97 GLN A N 1
ATOM 760 C CA . GLN A 1 97 ? 9.219 -12.626 -3.207 1.00 97.44 97 GLN A CA 1
ATOM 761 C C . GLN A 1 97 ? 8.654 -11.222 -2.986 1.00 97.44 97 GLN A C 1
ATOM 763 O O . GLN A 1 97 ? 9.428 -10.283 -2.790 1.00 97.44 97 GLN A O 1
ATOM 768 N N . ALA A 1 98 ? 7.327 -11.079 -2.887 1.00 98.19 98 ALA A N 1
ATOM 769 C CA . ALA A 1 98 ? 6.694 -9.808 -2.541 1.00 98.19 98 ALA A CA 1
ATOM 770 C C . ALA A 1 98 ? 7.273 -9.224 -1.240 1.00 98.19 98 ALA A C 1
ATOM 772 O O . ALA A 1 98 ? 7.674 -8.059 -1.204 1.00 98.19 98 ALA A O 1
ATOM 773 N N . PHE A 1 99 ? 7.434 -10.051 -0.194 1.00 98.25 99 PHE A N 1
ATOM 774 C CA . PHE A 1 99 ? 8.075 -9.625 1.051 1.00 98.25 99 PHE A CA 1
ATOM 775 C C . PHE A 1 99 ? 9.537 -9.218 0.864 1.00 98.25 99 PHE A C 1
ATOM 777 O O . PHE A 1 99 ? 9.936 -8.189 1.409 1.00 98.25 99 PHE A O 1
ATOM 784 N N . HIS A 1 100 ? 10.334 -9.974 0.104 1.00 98.06 100 HIS A N 1
ATOM 785 C CA . HIS A 1 100 ? 11.728 -9.617 -0.163 1.00 98.06 100 HIS A CA 1
ATOM 786 C C . HIS A 1 100 ? 11.837 -8.225 -0.804 1.00 98.06 100 HIS A C 1
ATOM 788 O O . HIS A 1 100 ? 12.507 -7.341 -0.261 1.00 98.06 100 HIS A O 1
ATOM 794 N N . TYR A 1 101 ? 11.119 -8.001 -1.904 1.00 98.38 101 TYR A N 1
ATOM 795 C CA . TYR A 1 101 ? 11.185 -6.759 -2.670 1.00 98.38 101 TYR A CA 1
ATOM 796 C C . TYR A 1 101 ? 10.555 -5.562 -1.939 1.00 98.38 101 TYR A C 1
ATOM 798 O O . TYR A 1 101 ? 11.136 -4.470 -1.928 1.00 98.38 101 TYR A O 1
ATOM 806 N N . HIS A 1 102 ? 9.436 -5.751 -1.228 1.00 98.44 102 HIS A N 1
ATOM 807 C CA . HIS A 1 102 ? 8.872 -4.710 -0.363 1.00 98.44 102 HIS A CA 1
ATOM 808 C C . HIS A 1 102 ? 9.778 -4.370 0.827 1.00 98.44 102 HIS A C 1
ATOM 810 O O . HIS A 1 102 ? 9.900 -3.194 1.179 1.00 98.44 102 HIS A O 1
ATOM 816 N N . TYR A 1 103 ? 10.449 -5.355 1.432 1.00 98.06 103 TYR A N 1
ATOM 817 C CA . TYR A 1 103 ? 11.360 -5.107 2.548 1.00 98.06 103 TYR A CA 1
ATOM 818 C C . TYR A 1 103 ? 12.617 -4.350 2.100 1.00 98.06 103 TYR A C 1
ATOM 820 O O . TYR A 1 103 ? 12.994 -3.376 2.754 1.00 98.06 103 TYR A O 1
ATOM 828 N N . GLU A 1 104 ? 13.223 -4.711 0.964 1.00 98.06 104 GLU A N 1
ATOM 829 C CA . GLU A 1 104 ? 14.350 -3.953 0.401 1.00 98.06 104 GLU A CA 1
ATOM 830 C C . GLU A 1 104 ? 13.930 -2.536 -0.030 1.00 98.06 104 GLU A C 1
ATOM 832 O O . GLU A 1 104 ? 14.609 -1.571 0.324 1.00 98.06 104 GLU A O 1
ATOM 837 N N . SER A 1 105 ? 12.767 -2.364 -0.675 1.00 98.19 105 SER A N 1
ATOM 838 C CA . SER A 1 105 ? 12.198 -1.034 -0.969 1.00 98.19 105 SER A CA 1
ATOM 839 C C . SER A 1 105 ? 12.091 -0.167 0.297 1.00 98.19 105 SER A C 1
ATOM 841 O O . SER A 1 105 ? 12.567 0.971 0.325 1.00 98.19 105 SER A O 1
ATOM 843 N N . TYR A 1 106 ? 11.562 -0.730 1.388 1.00 97.75 106 TYR A N 1
ATOM 844 C CA . TYR A 1 106 ? 11.474 -0.073 2.695 1.00 97.75 106 TYR A CA 1
ATOM 845 C C . TYR A 1 106 ? 12.843 0.233 3.330 1.00 97.75 106 TYR A C 1
ATOM 847 O O . TYR A 1 106 ? 12.979 1.254 4.007 1.00 97.75 106 TYR A O 1
ATOM 855 N N . ARG A 1 107 ? 13.872 -0.600 3.117 1.00 97.50 107 ARG A N 1
ATOM 856 C CA . ARG A 1 107 ? 15.237 -0.326 3.606 1.00 97.50 107 ARG A CA 1
ATOM 857 C C . ARG A 1 107 ? 15.849 0.906 2.941 1.00 97.50 107 ARG A C 1
ATOM 859 O O . ARG A 1 107 ? 16.516 1.674 3.633 1.00 97.50 107 ARG A O 1
ATOM 866 N N . TYR A 1 108 ? 15.615 1.108 1.643 1.00 97.00 108 TYR A N 1
ATOM 867 C CA . TYR A 1 108 ? 16.101 2.287 0.918 1.00 97.00 108 TYR A CA 1
ATOM 868 C C . TYR A 1 108 ? 15.206 3.524 1.110 1.00 97.00 108 TYR A C 1
ATOM 870 O O . TYR A 1 108 ? 15.722 4.638 1.195 1.00 97.00 108 TYR A O 1
ATOM 878 N N . PHE A 1 109 ? 13.885 3.355 1.233 1.00 96.31 109 PHE A N 1
ATOM 879 C CA . PHE A 1 109 ? 12.938 4.454 1.458 1.00 96.31 109 PHE A CA 1
ATOM 880 C C . PHE A 1 109 ? 11.875 4.097 2.520 1.00 96.31 109 PHE A C 1
ATOM 882 O O . PHE A 1 109 ? 10.753 3.699 2.192 1.00 96.31 109 PHE A O 1
ATOM 889 N N . PRO A 1 110 ? 12.176 4.291 3.821 1.00 94.56 110 PRO A N 1
ATOM 890 C CA . PRO A 1 110 ? 11.331 3.841 4.938 1.00 94.56 110 PRO A CA 1
ATOM 891 C C . PRO A 1 110 ? 10.062 4.685 5.172 1.00 94.56 110 PRO A C 1
ATOM 893 O O . PRO A 1 110 ? 9.427 4.566 6.221 1.00 94.56 110 PRO A O 1
ATOM 896 N N . SER A 1 111 ? 9.704 5.545 4.217 1.00 94.44 111 SER A N 1
ATOM 897 C CA . SER A 1 111 ? 8.589 6.498 4.260 1.00 94.44 111 SER A CA 1
ATOM 898 C C . SER A 1 111 ? 7.646 6.353 3.055 1.00 94.44 111 SER A C 1
ATOM 900 O O . SER A 1 111 ? 7.103 7.340 2.563 1.00 94.44 111 SER A O 1
ATOM 902 N N . HIS A 1 112 ? 7.439 5.125 2.566 1.00 96.44 112 HIS A N 1
ATOM 903 C CA . HIS A 1 112 ? 6.405 4.813 1.574 1.00 96.44 112 HIS A CA 1
ATOM 904 C C . HIS A 1 112 ? 5.193 4.148 2.240 1.00 96.44 112 HIS A C 1
ATOM 906 O O . HIS A 1 112 ? 5.231 2.962 2.566 1.00 96.44 112 HIS A O 1
ATOM 912 N N . LEU A 1 113 ? 4.107 4.903 2.437 1.00 96.38 113 LEU A N 1
ATOM 913 C CA . LEU A 1 113 ? 2.932 4.446 3.196 1.00 96.38 113 LEU A CA 1
ATOM 914 C C . LEU A 1 113 ? 2.344 3.106 2.704 1.00 96.38 113 LEU A C 1
ATOM 916 O O . LEU A 1 113 ? 2.206 2.225 3.547 1.00 96.38 113 LEU A O 1
ATOM 920 N N . PRO A 1 114 ? 2.095 2.874 1.396 1.00 96.44 114 PRO A N 1
ATOM 921 C CA . PRO A 1 114 ? 1.642 1.565 0.908 1.00 96.44 114 PRO A CA 1
ATOM 922 C C . PRO A 1 114 ? 2.569 0.389 1.247 1.00 96.44 114 PRO A C 1
ATOM 924 O O . PRO A 1 114 ? 2.090 -0.711 1.483 1.00 96.44 114 PRO A O 1
ATOM 927 N N . VAL A 1 115 ? 3.889 0.606 1.327 1.00 97.75 115 VAL A N 1
ATOM 928 C CA . VAL A 1 115 ? 4.847 -0.469 1.659 1.00 97.75 115 VAL A CA 1
ATOM 929 C C . VAL A 1 115 ? 4.873 -0.724 3.170 1.00 97.75 115 VAL A C 1
ATOM 931 O O . VAL A 1 115 ? 4.999 -1.868 3.592 1.00 97.75 115 VAL A O 1
ATOM 934 N N . LEU A 1 116 ? 4.688 0.311 3.999 1.00 97.75 116 LEU A N 1
ATOM 935 C CA . LEU A 1 116 ? 4.477 0.143 5.445 1.00 97.75 116 LEU A CA 1
ATOM 936 C C . LEU A 1 116 ? 3.167 -0.604 5.745 1.00 97.75 116 LEU A C 1
ATOM 938 O O . LEU A 1 116 ? 3.135 -1.444 6.640 1.00 97.75 116 LEU A O 1
ATOM 942 N N . ASP A 1 117 ? 2.108 -0.302 4.991 1.00 97.62 117 ASP A N 1
ATOM 943 C CA . ASP A 1 117 ? 0.798 -0.955 5.080 1.00 97.62 117 ASP A CA 1
ATOM 944 C C . ASP A 1 117 ? 0.909 -2.438 4.705 1.00 97.62 117 ASP A C 1
ATOM 946 O O . ASP A 1 117 ? 0.554 -3.300 5.507 1.00 97.62 117 ASP A O 1
ATOM 950 N N . TRP A 1 118 ? 1.514 -2.734 3.547 1.00 98.00 118 TRP A N 1
ATOM 951 C CA . TRP A 1 118 ? 1.744 -4.095 3.063 1.00 98.00 118 TRP A CA 1
ATOM 952 C C . TRP A 1 118 ? 2.620 -4.916 4.020 1.00 98.00 118 TRP A C 1
ATOM 954 O O . TRP A 1 118 ? 2.223 -6.001 4.436 1.00 98.00 118 TRP A O 1
ATOM 964 N N . LEU A 1 119 ? 3.774 -4.389 4.455 1.00 98.12 119 LEU A N 1
ATOM 965 C CA . LEU A 1 119 ? 4.667 -5.093 5.389 1.00 98.12 119 LEU A CA 1
ATOM 966 C C . LEU A 1 119 ? 4.002 -5.333 6.752 1.00 98.12 119 LEU A C 1
ATOM 968 O O . LEU A 1 119 ? 4.194 -6.393 7.352 1.00 98.12 119 LEU A O 1
ATOM 972 N N . GLY A 1 120 ? 3.195 -4.383 7.232 1.00 97.44 120 GLY A N 1
ATOM 973 C CA . GLY A 1 120 ? 2.362 -4.577 8.416 1.00 97.44 120 GLY A CA 1
ATOM 974 C C . GLY A 1 120 ? 1.358 -5.716 8.218 1.00 97.44 120 GLY A C 1
ATOM 975 O O . GLY A 1 120 ? 1.327 -6.654 9.017 1.00 97.44 120 GLY A O 1
ATOM 976 N N . SER A 1 121 ? 0.601 -5.679 7.121 1.00 96.88 121 SER A N 1
ATOM 977 C CA . SER A 1 121 ? -0.426 -6.673 6.790 1.00 96.88 121 SER A CA 1
ATOM 978 C C . SER A 1 121 ? 0.157 -8.073 6.572 1.00 96.88 121 SER A C 1
ATOM 980 O O . SER A 1 121 ? -0.416 -9.050 7.047 1.00 96.88 121 SER A O 1
ATOM 982 N N . TYR A 1 122 ? 1.349 -8.183 5.982 1.00 97.56 122 TYR A N 1
ATOM 983 C CA . TYR A 1 122 ? 2.097 -9.435 5.848 1.00 97.56 122 TYR A CA 1
ATOM 984 C C . TYR A 1 122 ? 2.436 -10.059 7.215 1.00 97.56 122 TYR A C 1
ATOM 986 O O . TYR A 1 122 ? 2.141 -11.231 7.456 1.00 97.56 122 TYR A O 1
ATOM 994 N N . PHE A 1 123 ? 2.969 -9.283 8.169 1.00 97.69 123 PHE A N 1
ATOM 995 C CA . PHE A 1 123 ? 3.230 -9.789 9.527 1.00 97.69 123 PHE A CA 1
ATOM 996 C C . PHE A 1 123 ? 1.944 -10.098 10.318 1.00 97.69 123 PHE A C 1
ATOM 998 O O . PHE A 1 123 ? 1.930 -11.022 11.136 1.00 97.69 123 PHE A O 1
ATOM 1005 N N . VAL A 1 124 ? 0.850 -9.380 10.045 1.00 96.62 124 VAL A N 1
ATOM 1006 C CA . VAL A 1 124 ? -0.500 -9.681 10.555 1.00 96.62 124 VAL A CA 1
ATOM 1007 C C . VAL A 1 124 ? -1.051 -10.990 9.957 1.00 96.62 124 VAL A C 1
ATOM 1009 O O . VAL A 1 124 ? -1.685 -11.765 10.680 1.00 96.62 124 VAL A O 1
ATOM 1012 N N . GLY A 1 125 ? -0.776 -11.287 8.684 1.00 94.94 125 GLY A N 1
ATOM 1013 C CA . GLY A 1 125 ? -1.094 -12.558 8.024 1.00 94.94 125 GLY A CA 1
ATOM 1014 C C . GLY A 1 125 ? -0.312 -13.733 8.617 1.00 94.94 125 GLY A C 1
ATOM 1015 O O . GLY A 1 125 ? -0.912 -14.710 9.058 1.00 94.94 125 GLY A O 1
ATOM 1016 N N . LEU A 1 126 ? 1.009 -13.579 8.773 1.00 95.38 126 LEU A N 1
ATOM 1017 C CA . LEU A 1 126 ? 1.909 -14.556 9.415 1.00 95.38 126 LEU A CA 1
ATOM 1018 C C . LEU A 1 126 ? 1.653 -14.795 10.919 1.00 95.38 126 LEU A C 1
ATOM 1020 O O . LEU A 1 126 ? 2.400 -15.531 11.558 1.00 95.38 126 LEU A O 1
ATOM 1024 N N . GLN A 1 127 ? 0.626 -14.173 11.503 1.00 95.06 127 GLN A N 1
ATOM 1025 C CA . GLN A 1 127 ? 0.286 -14.259 12.928 1.00 95.06 127 GLN A CA 1
ATOM 1026 C C . GLN A 1 127 ? 1.393 -13.762 13.884 1.00 95.06 127 GLN A C 1
ATOM 1028 O O . GLN A 1 127 ? 1.414 -14.152 15.047 1.00 95.06 127 GLN A O 1
ATOM 1033 N N . VAL A 1 128 ? 2.256 -12.840 13.432 1.00 96.00 128 VAL A N 1
ATOM 1034 C CA . VAL A 1 128 ? 3.275 -12.159 14.263 1.00 96.00 128 VAL A CA 1
ATOM 1035 C C . VAL A 1 128 ? 2.988 -10.644 14.323 1.00 96.00 128 VAL A C 1
ATOM 1037 O O . VAL A 1 128 ? 3.779 -9.830 13.826 1.00 96.00 128 VAL A O 1
ATOM 1040 N N . PRO A 1 129 ? 1.834 -10.224 14.888 1.00 95.31 129 PRO A N 1
ATOM 1041 C CA . PRO A 1 129 ? 1.398 -8.825 14.898 1.00 95.31 129 PRO A CA 1
ATOM 1042 C C . PRO A 1 129 ? 2.353 -7.888 15.659 1.00 95.31 129 PRO A C 1
ATOM 1044 O O . PRO A 1 129 ? 2.333 -6.680 15.432 1.00 95.31 129 PRO A O 1
ATOM 1047 N N . GLU A 1 130 ? 3.235 -8.417 16.509 1.00 95.44 130 GLU A N 1
ATOM 1048 C CA . GLU A 1 130 ? 4.266 -7.663 17.235 1.00 95.44 130 GLU A CA 1
ATOM 1049 C C . GLU A 1 130 ? 5.220 -6.949 16.271 1.00 95.44 130 GLU A C 1
ATOM 1051 O O . GLU A 1 130 ? 5.630 -5.817 16.522 1.00 95.44 130 GLU A O 1
ATOM 1056 N N . LYS A 1 131 ? 5.551 -7.593 15.142 1.00 96.19 131 LYS A N 1
ATOM 1057 C CA . LYS A 1 131 ? 6.405 -7.005 14.100 1.00 96.19 131 LYS A CA 1
ATOM 1058 C C . LYS A 1 131 ? 5.662 -5.948 13.287 1.00 96.19 131 LYS A C 1
ATOM 1060 O O . LYS A 1 131 ? 6.269 -4.953 12.904 1.00 96.19 131 LYS A O 1
ATOM 1065 N N . ALA A 1 132 ? 4.362 -6.139 13.058 1.00 97.19 132 ALA A N 1
ATOM 1066 C CA . ALA A 1 132 ? 3.529 -5.217 12.288 1.00 97.19 132 ALA A CA 1
ATOM 1067 C C . ALA A 1 132 ? 3.397 -3.836 12.954 1.00 97.19 132 ALA A C 1
ATOM 1069 O O . ALA A 1 132 ? 3.415 -2.816 12.263 1.00 97.19 132 ALA A O 1
ATOM 1070 N N . ILE A 1 133 ? 3.341 -3.795 14.294 1.00 96.69 133 ILE A N 1
ATOM 1071 C CA . ILE A 1 133 ? 3.247 -2.553 15.082 1.00 96.69 133 ILE A CA 1
ATOM 1072 C C . ILE A 1 133 ? 4.322 -1.542 14.665 1.00 96.69 133 ILE A C 1
ATOM 1074 O O . ILE A 1 133 ? 3.984 -0.394 14.400 1.00 96.69 133 ILE A O 1
ATOM 1078 N N . ALA A 1 134 ? 5.580 -1.962 14.501 1.00 96.25 134 ALA A N 1
ATOM 1079 C CA . ALA A 1 134 ? 6.682 -1.059 14.153 1.00 96.25 134 ALA A CA 1
ATOM 1080 C C . ALA A 1 134 ? 6.539 -0.393 12.763 1.00 96.25 134 ALA A C 1
ATOM 1082 O O . ALA A 1 134 ? 7.080 0.693 12.539 1.00 96.25 134 ALA A O 1
ATOM 1083 N N . PHE A 1 135 ? 5.811 -1.011 11.825 1.00 97.62 135 PHE A N 1
ATOM 1084 C CA . PHE A 1 135 ? 5.502 -0.415 10.518 1.00 97.62 135 PHE A CA 1
ATOM 1085 C C . PHE A 1 135 ? 4.305 0.539 10.619 1.00 97.62 135 PHE A C 1
ATOM 1087 O O . PHE A 1 135 ? 4.367 1.669 10.126 1.00 97.62 135 PHE A O 1
ATOM 1094 N N . TYR A 1 136 ? 3.249 0.135 11.332 1.00 97.62 136 TYR A N 1
ATOM 1095 C CA . TYR A 1 136 ? 2.075 0.979 11.555 1.00 97.62 136 TYR A CA 1
ATOM 1096 C C . TYR A 1 136 ? 2.364 2.193 12.456 1.00 97.62 136 TYR A C 1
ATOM 1098 O O . TYR A 1 136 ? 1.762 3.244 12.257 1.00 97.62 136 TYR A O 1
ATOM 1106 N N . GLU A 1 137 ? 3.319 2.114 13.389 1.00 96.19 137 GLU A N 1
ATOM 1107 C CA . GLU A 1 137 ? 3.808 3.261 14.171 1.00 96.19 137 GLU A CA 1
ATOM 1108 C C . GLU A 1 137 ? 4.469 4.310 13.271 1.00 96.19 137 GLU A C 1
ATOM 1110 O O . GLU A 1 137 ? 4.163 5.498 13.382 1.00 96.19 137 GLU A O 1
ATOM 1115 N N . LYS A 1 138 ? 5.305 3.888 12.312 1.00 96.69 138 LYS A N 1
ATOM 1116 C CA . LYS A 1 138 ? 5.878 4.797 11.305 1.00 96.69 138 LYS A CA 1
ATOM 1117 C C . LYS A 1 138 ? 4.794 5.436 10.438 1.00 96.69 138 LYS A C 1
ATOM 1119 O O . LYS A 1 138 ? 4.828 6.647 10.222 1.00 96.69 138 LYS A O 1
ATOM 1124 N N . ALA A 1 139 ? 3.799 4.663 10.007 1.00 96.81 139 ALA A N 1
ATOM 1125 C CA . ALA A 1 139 ? 2.669 5.191 9.247 1.00 96.81 139 ALA A CA 1
ATOM 1126 C C . ALA A 1 139 ? 1.819 6.187 10.071 1.00 96.81 139 ALA A C 1
ATOM 1128 O O . ALA A 1 139 ? 1.443 7.246 9.567 1.00 96.81 139 ALA A O 1
ATOM 1129 N N . ALA A 1 140 ? 1.604 5.921 11.365 1.00 96.00 140 ALA A N 1
ATOM 1130 C CA . ALA A 1 140 ? 0.909 6.820 12.290 1.00 96.00 140 ALA A CA 1
ATOM 1131 C C . ALA A 1 140 ? 1.677 8.129 12.562 1.00 96.00 140 ALA A C 1
ATOM 1133 O O . ALA A 1 140 ? 1.049 9.168 12.768 1.00 96.00 140 ALA A O 1
ATOM 1134 N N . LEU A 1 141 ? 3.015 8.100 12.544 1.00 95.94 141 LEU A N 1
ATOM 1135 C CA . LEU A 1 141 ? 3.855 9.303 12.613 1.00 95.94 141 LEU A CA 1
ATOM 1136 C C . LEU A 1 141 ? 3.791 10.127 11.318 1.00 95.94 141 LEU A C 1
ATOM 1138 O O . LEU A 1 141 ? 3.794 11.354 11.379 1.00 95.94 141 LEU A O 1
ATOM 1142 N N . MET A 1 142 ? 3.702 9.472 10.156 1.00 95.44 142 MET A N 1
ATOM 1143 C CA . MET A 1 142 ? 3.550 10.141 8.857 1.00 95.44 142 MET A CA 1
ATOM 1144 C C . MET A 1 142 ? 2.159 10.755 8.650 1.00 95.44 142 MET A C 1
ATOM 1146 O O . MET A 1 142 ? 2.039 11.812 8.034 1.00 95.44 142 MET A O 1
ATOM 1150 N N . GLN A 1 143 ? 1.104 10.108 9.150 1.00 95.38 143 GLN A N 1
ATOM 1151 C CA . GLN A 1 143 ? -0.278 10.585 9.057 1.00 95.38 143 GLN A CA 1
ATOM 1152 C C . GLN A 1 143 ? -0.915 10.696 10.455 1.00 95.38 143 GLN A C 1
ATOM 1154 O O . GLN A 1 143 ? -1.802 9.917 10.806 1.00 95.38 143 GLN A O 1
ATOM 1159 N N . PRO A 1 144 ? -0.518 11.694 11.270 1.00 93.31 144 PRO A N 1
ATOM 1160 C CA . PRO A 1 144 ? -0.988 11.825 12.650 1.00 93.31 144 PRO A CA 1
ATOM 1161 C C . PRO A 1 144 ? -2.481 12.165 12.762 1.00 93.31 144 PRO A C 1
ATOM 1163 O O . PRO A 1 144 ? -3.076 11.913 13.810 1.00 93.31 144 PRO A O 1
ATOM 1166 N N . ASN A 1 145 ? -3.102 12.681 11.699 1.00 92.69 145 ASN A N 1
ATOM 1167 C CA . ASN A 1 145 ? -4.543 12.947 11.637 1.00 92.69 145 ASN A CA 1
ATOM 1168 C C . ASN A 1 145 ? -5.360 11.732 11.164 1.00 92.69 145 ASN A C 1
ATOM 1170 O O . ASN A 1 145 ? -6.585 11.782 11.200 1.00 92.69 145 ASN A O 1
ATOM 1174 N N . GLU A 1 146 ? -4.702 10.655 10.725 1.00 93.94 146 GLU A N 1
ATOM 1175 C CA . GLU A 1 146 ? -5.363 9.447 10.244 1.00 93.94 146 GLU A CA 1
ATOM 1176 C C . GLU A 1 146 ? -5.596 8.469 11.407 1.00 93.94 146 GLU A C 1
ATOM 1178 O O . GLU A 1 146 ? -4.710 8.206 12.231 1.00 93.94 146 GLU A O 1
ATOM 1183 N N . ALA A 1 147 ? -6.812 7.929 11.496 1.00 94.56 147 ALA A N 1
ATOM 1184 C CA . ALA A 1 147 ? -7.179 7.001 12.560 1.00 94.56 147 ALA A CA 1
ATOM 1185 C C . ALA A 1 147 ? -6.749 5.563 12.226 1.00 94.56 147 ALA A C 1
ATOM 1187 O O . ALA A 1 147 ? -6.393 4.820 13.147 1.00 94.56 147 ALA A O 1
ATOM 1188 N N . LYS A 1 148 ? -6.726 5.193 10.929 1.00 95.25 148 LYS A N 1
ATOM 1189 C CA . LYS A 1 148 ? -6.398 3.842 10.428 1.00 95.25 148 LYS A CA 1
ATOM 1190 C C . LYS A 1 148 ? -5.189 3.229 11.138 1.00 95.25 148 LYS A C 1
ATOM 1192 O O . LYS A 1 148 ? -5.306 2.180 11.763 1.00 95.25 148 LYS A O 1
ATOM 1197 N N . TRP A 1 149 ? -4.042 3.905 11.100 1.00 96.75 149 TRP A N 1
ATOM 1198 C CA . TRP A 1 149 ? -2.770 3.366 11.595 1.00 96.75 149 TRP A CA 1
ATOM 1199 C C . TRP A 1 149 ? -2.794 3.037 13.089 1.00 96.75 149 TRP A C 1
ATOM 1201 O O . TRP A 1 149 ? -2.309 1.990 13.509 1.00 96.75 149 TRP A O 1
ATOM 1211 N N . ARG A 1 150 ? -3.435 3.885 13.901 1.00 96.06 150 ARG A N 1
ATOM 1212 C CA . ARG A 1 150 ? -3.562 3.639 15.343 1.00 96.06 150 ARG A CA 1
ATOM 1213 C C . ARG A 1 150 ? -4.555 2.515 15.650 1.00 96.06 150 ARG A C 1
ATOM 1215 O O . ARG A 1 150 ? -4.326 1.744 16.580 1.00 96.06 150 ARG A O 1
ATOM 1222 N N . LEU A 1 151 ? -5.622 2.381 14.857 1.00 96.56 151 LEU A N 1
ATOM 1223 C CA . LEU A 1 151 ? -6.562 1.260 14.966 1.00 96.56 151 LEU A CA 1
ATOM 1224 C C . LEU A 1 151 ? -5.907 -0.074 14.583 1.00 96.56 151 LEU A C 1
ATOM 1226 O O . LEU A 1 151 ? -6.169 -1.082 15.240 1.00 96.56 151 LEU A O 1
ATOM 1230 N N . LEU A 1 152 ? -5.003 -0.073 13.599 1.00 97.12 152 LEU A N 1
ATOM 1231 C CA . LEU A 1 152 ? -4.184 -1.235 13.247 1.00 97.12 152 LEU A CA 1
A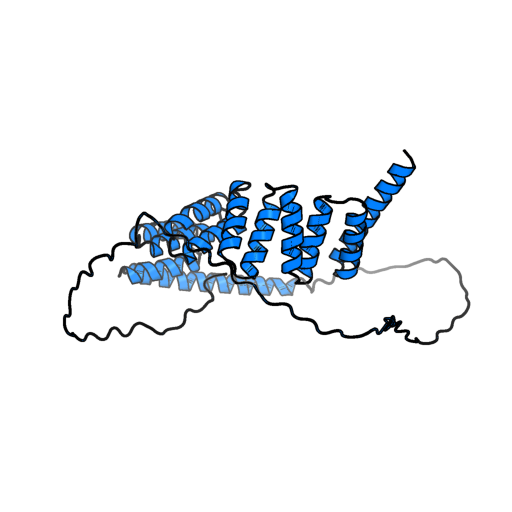TOM 1232 C C . LEU A 1 152 ? -3.213 -1.611 14.379 1.00 97.12 152 LEU A C 1
ATOM 1234 O O . LEU A 1 152 ? -3.161 -2.781 14.751 1.00 97.12 152 LEU A O 1
ATOM 1238 N N . ILE A 1 153 ? -2.539 -0.645 15.020 1.00 96.94 153 ILE A N 1
ATOM 1239 C CA . ILE A 1 153 ? -1.705 -0.890 16.220 1.00 96.94 153 ILE A CA 1
ATOM 1240 C C . ILE A 1 153 ? -2.537 -1.493 17.368 1.00 96.94 153 ILE A C 1
ATOM 1242 O O . ILE A 1 153 ? -2.160 -2.519 17.936 1.00 96.94 153 ILE A O 1
ATOM 1246 N N . GLY A 1 154 ? -3.701 -0.912 17.684 1.00 96.25 154 GLY A N 1
ATOM 1247 C CA . GLY A 1 154 ? -4.618 -1.451 18.700 1.00 96.25 154 GLY A CA 1
ATOM 1248 C C . GLY A 1 154 ? -5.114 -2.866 18.370 1.00 96.25 154 GLY A C 1
ATOM 1249 O O . GLY A 1 154 ? -5.208 -3.721 19.255 1.00 96.25 154 GLY A O 1
ATOM 1250 N N . SER A 1 155 ? -5.355 -3.146 17.087 1.00 95.81 155 SER A N 1
ATOM 1251 C CA . SER A 1 155 ? -5.749 -4.470 16.589 1.00 95.81 155 SER A CA 1
ATOM 1252 C C . SER A 1 155 ? -4.616 -5.487 16.686 1.00 95.81 155 SER A C 1
ATOM 1254 O O . SER A 1 155 ? -4.864 -6.628 17.079 1.00 95.81 155 SER A O 1
ATOM 1256 N N . CYS A 1 156 ? -3.376 -5.067 16.420 1.00 96.88 156 CYS A N 1
ATOM 1257 C CA . CYS A 1 156 ? -2.182 -5.877 16.635 1.00 96.88 156 CYS A CA 1
ATOM 1258 C C . CYS A 1 156 ? -2.024 -6.226 18.117 1.00 96.88 156 CYS A C 1
ATOM 1260 O O . CYS A 1 156 ? -1.983 -7.408 18.441 1.00 96.88 156 CYS A O 1
ATOM 1262 N N . HIS A 1 157 ? -2.075 -5.246 19.030 1.00 96.50 157 HIS A N 1
ATOM 1263 C CA . HIS A 1 157 ? -2.041 -5.513 20.475 1.00 96.50 157 HIS A CA 1
ATOM 1264 C C . HIS A 1 157 ? -3.141 -6.489 20.926 1.00 96.50 157 HIS A C 1
ATOM 1266 O O . HIS A 1 157 ? -2.876 -7.359 21.754 1.00 96.50 157 HIS A O 1
ATOM 1272 N N . ARG A 1 158 ? -4.363 -6.385 20.380 1.00 95.06 158 ARG A N 1
ATOM 1273 C CA . ARG A 1 158 ? -5.450 -7.331 20.685 1.00 95.06 158 ARG A CA 1
ATOM 1274 C C . ARG A 1 158 ? -5.116 -8.746 20.193 1.00 95.06 158 ARG A C 1
ATOM 1276 O O . ARG A 1 158 ? -5.346 -9.698 20.928 1.00 95.06 158 ARG A O 1
ATOM 1283 N N . ARG A 1 159 ? -4.546 -8.888 18.987 1.00 93.94 159 ARG A N 1
ATOM 1284 C CA . ARG A 1 159 ? -4.097 -10.185 18.441 1.00 93.94 159 ARG A CA 1
ATOM 1285 C C . ARG A 1 159 ? -2.902 -10.775 19.204 1.00 93.94 159 ARG A C 1
ATOM 1287 O O . ARG A 1 159 ?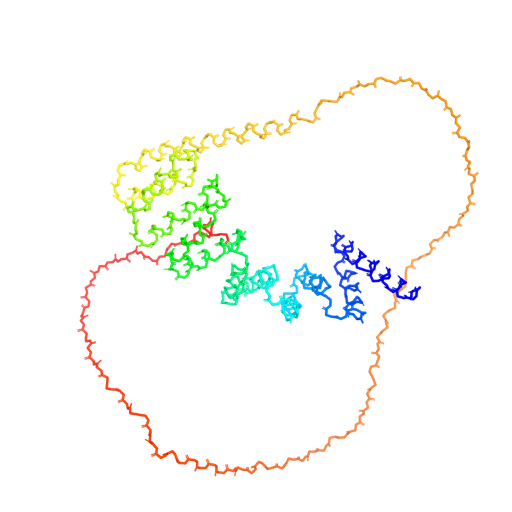 -2.863 -11.986 19.366 1.00 93.94 159 ARG A O 1
ATOM 1294 N N . SER A 1 160 ? -2.014 -9.947 19.754 1.00 94.19 160 SER A N 1
ATOM 1295 C CA . SER A 1 160 ? -0.941 -10.353 20.681 1.00 94.19 160 SER A CA 1
ATOM 1296 C C . SER A 1 160 ? -1.434 -10.811 22.067 1.00 94.19 160 SER A C 1
ATOM 1298 O O . SER A 1 160 ? -0.621 -11.032 22.961 1.00 94.19 160 SER A O 1
ATOM 1300 N N . GLY A 1 161 ? -2.749 -10.838 22.325 1.00 93.44 161 GLY A N 1
ATOM 1301 C CA . GLY A 1 161 ? -3.313 -11.091 23.658 1.00 93.44 161 GLY A CA 1
ATOM 1302 C C . GLY A 1 161 ? -3.121 -9.944 24.666 1.00 93.44 161 GLY A C 1
ATOM 1303 O O . GLY A 1 161 ? -3.509 -10.065 25.827 1.00 93.44 161 GLY A O 1
ATOM 1304 N N . ASN A 1 162 ? -2.581 -8.796 24.246 1.00 95.25 162 ASN A N 1
ATOM 1305 C CA . ASN A 1 162 ? -2.338 -7.625 25.094 1.00 95.25 162 ASN A CA 1
ATOM 1306 C C . ASN A 1 162 ? -3.612 -6.771 25.261 1.00 95.25 162 ASN A C 1
ATOM 1308 O O . ASN A 1 162 ? -3.608 -5.558 25.037 1.00 95.25 162 ASN A O 1
ATOM 1312 N N . TYR A 1 163 ? -4.722 -7.404 25.663 1.00 95.12 163 TYR A N 1
ATOM 1313 C CA . TYR A 1 163 ? -6.065 -6.807 25.704 1.00 95.12 163 TYR A CA 1
ATOM 1314 C C . TYR A 1 163 ? -6.145 -5.495 26.499 1.00 95.12 163 TYR A C 1
ATOM 1316 O O . TYR A 1 163 ? -6.818 -4.562 26.072 1.00 95.12 163 TYR A O 1
ATOM 1324 N N . GLN A 1 164 ? -5.430 -5.386 27.623 1.00 94.31 164 GLN A N 1
ATOM 1325 C CA . GLN A 1 164 ? -5.420 -4.168 28.448 1.00 94.31 164 GLN A CA 1
ATOM 1326 C C . GLN A 1 164 ? -4.735 -2.988 27.738 1.00 94.31 164 GLN A C 1
ATOM 1328 O O . GLN A 1 164 ? -5.204 -1.852 27.821 1.00 94.31 164 GLN A O 1
ATOM 1333 N N . LEU A 1 165 ? -3.657 -3.256 26.991 1.00 95.38 165 LEU A N 1
ATOM 1334 C CA . LEU A 1 165 ? -2.975 -2.245 26.185 1.00 95.38 165 LEU A CA 1
ATO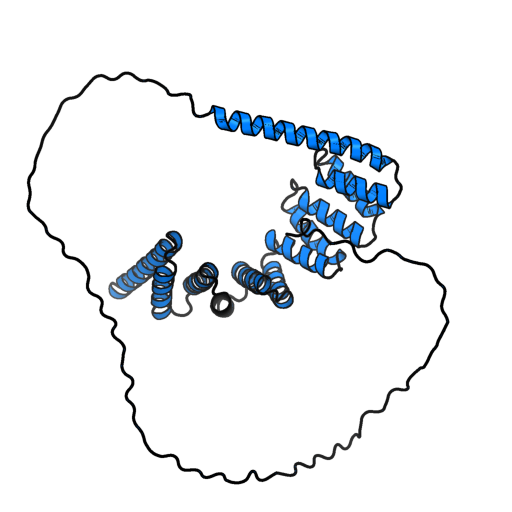M 1335 C C . LEU A 1 165 ? -3.830 -1.851 24.977 1.00 95.38 165 LEU A C 1
ATOM 1337 O O . LEU A 1 165 ? -4.016 -0.665 24.732 1.00 95.38 165 LEU A O 1
ATOM 1341 N N . ALA A 1 166 ? -4.427 -2.826 24.285 1.00 96.44 166 ALA A N 1
ATOM 1342 C CA . ALA A 1 166 ? -5.361 -2.574 23.190 1.00 96.44 166 ALA A CA 1
ATOM 1343 C C . ALA A 1 166 ? -6.561 -1.717 23.636 1.00 96.44 166 ALA A C 1
ATOM 1345 O O . ALA A 1 166 ? -6.872 -0.722 22.985 1.00 96.44 166 ALA A O 1
ATOM 1346 N N . LEU A 1 167 ? -7.190 -2.040 24.775 1.00 96.00 167 LEU A N 1
ATOM 1347 C CA . LEU A 1 167 ? -8.294 -1.268 25.358 1.00 96.00 167 LEU A CA 1
ATOM 1348 C C . LEU A 1 167 ? -7.881 0.184 25.627 1.00 96.00 167 LEU A C 1
ATOM 1350 O O . LEU A 1 167 ? -8.626 1.102 25.283 1.00 96.00 167 LEU A O 1
ATOM 1354 N N . LYS A 1 168 ? -6.690 0.401 26.202 1.00 96.38 168 LYS A N 1
ATOM 1355 C CA . LYS A 1 168 ? -6.143 1.747 26.408 1.00 96.38 168 LYS A CA 1
ATOM 1356 C C . LYS A 1 168 ? -5.947 2.471 25.072 1.00 96.38 168 LYS A C 1
ATOM 1358 O O . LYS A 1 168 ? -6.494 3.555 24.898 1.00 96.38 168 LYS A O 1
ATOM 1363 N N . THR A 1 169 ? -5.249 1.854 24.119 1.00 95.81 169 THR A N 1
ATOM 1364 C CA . THR A 1 169 ? -4.984 2.424 22.790 1.00 95.81 169 THR A CA 1
ATOM 1365 C C . THR A 1 169 ? -6.280 2.813 22.074 1.00 95.81 169 THR A C 1
ATOM 1367 O O . THR A 1 169 ? -6.376 3.922 21.556 1.00 95.81 169 THR A O 1
ATOM 1370 N N . TYR A 1 170 ? -7.322 1.977 22.105 1.00 96.75 170 TYR A N 1
ATOM 1371 C CA . TYR A 1 170 ? -8.619 2.334 21.527 1.00 96.75 170 TYR A CA 1
ATOM 1372 C C . TYR A 1 170 ? -9.326 3.476 22.278 1.00 96.75 170 TYR A C 1
ATOM 1374 O O . TYR A 1 170 ? -9.930 4.336 21.636 1.00 96.75 170 TYR A O 1
ATOM 1382 N N . LYS A 1 171 ? -9.237 3.548 23.616 1.00 95.94 171 LYS A N 1
ATOM 1383 C CA . LYS A 1 171 ? -9.776 4.688 24.385 1.00 95.94 171 LYS A CA 1
ATOM 1384 C C . LYS A 1 171 ? -9.049 5.991 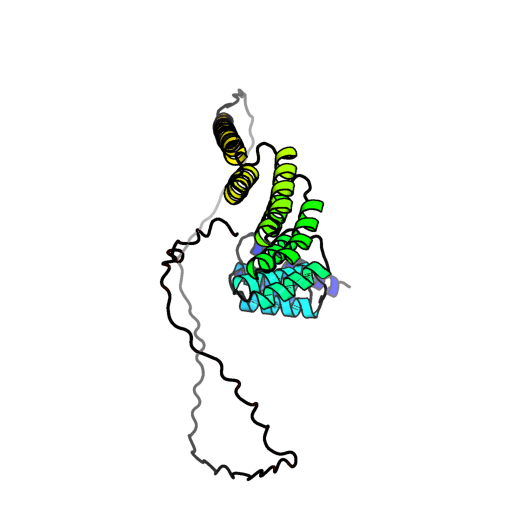24.043 1.00 95.94 171 LYS A C 1
ATOM 1386 O O . LYS A 1 171 ? -9.710 7.003 23.817 1.00 95.94 171 LYS A O 1
ATOM 1391 N N . ASP A 1 172 ? -7.725 5.954 23.913 1.00 95.69 172 ASP A N 1
ATOM 1392 C CA . ASP A 1 172 ? -6.912 7.103 23.503 1.00 95.69 172 ASP A CA 1
ATOM 1393 C C . ASP A 1 172 ? -7.264 7.558 22.068 1.00 95.69 172 ASP A C 1
ATOM 1395 O O . ASP A 1 172 ? -7.416 8.754 21.815 1.00 95.69 172 ASP A O 1
ATOM 1399 N N . ILE A 1 173 ? -7.508 6.623 21.137 1.00 95.00 173 ILE A N 1
ATOM 1400 C CA . ILE A 1 173 ? -7.993 6.936 19.778 1.00 95.00 173 ILE A CA 1
ATOM 1401 C C . ILE A 1 173 ? -9.399 7.544 19.810 1.00 95.00 173 ILE A C 1
ATOM 1403 O O . ILE A 1 173 ? -9.637 8.526 19.112 1.00 95.00 173 ILE A O 1
ATOM 1407 N N . HIS A 1 174 ? -10.328 7.020 20.614 1.00 95.38 174 HIS A N 1
ATOM 1408 C CA . HIS A 1 174 ? -11.673 7.593 20.746 1.00 95.38 174 HIS A CA 1
ATOM 1409 C C . HIS A 1 174 ? -11.655 9.010 21.337 1.00 95.38 174 HIS A C 1
ATOM 1411 O O . HIS A 1 174 ? -12.464 9.840 20.936 1.00 95.38 174 HIS A O 1
ATOM 1417 N N . ASN A 1 175 ? -10.712 9.318 22.232 1.00 94.75 175 ASN A N 1
ATOM 1418 C CA . ASN A 1 175 ? -10.537 10.673 22.759 1.00 94.75 175 ASN A CA 1
ATOM 1419 C C . ASN A 1 175 ? -10.050 11.662 21.679 1.00 94.75 175 ASN A C 1
ATOM 1421 O O . ASN A 1 175 ? -10.461 12.820 21.691 1.00 94.75 175 ASN A O 1
ATOM 1425 N N . MET A 1 176 ? -9.214 11.215 20.732 1.00 92.62 176 MET A N 1
ATOM 1426 C CA . MET A 1 176 ? -8.765 12.028 19.588 1.00 92.62 176 MET A CA 1
ATOM 1427 C C . MET A 1 176 ? -9.800 12.102 18.452 1.00 92.62 176 MET A C 1
ATOM 1429 O O . MET A 1 176 ? -9.925 13.136 17.801 1.00 92.62 176 MET A O 1
ATOM 1433 N N . PHE A 1 177 ? -10.552 11.022 18.219 1.00 93.06 177 PHE A N 1
ATOM 1434 C CA . PHE A 1 177 ? -11.497 10.877 17.107 1.00 93.06 177 PHE A CA 1
ATOM 1435 C C . PHE A 1 177 ? -12.871 10.351 17.591 1.00 93.06 177 PHE A C 1
ATOM 1437 O O . PHE A 1 177 ? -13.233 9.207 17.292 1.00 93.06 177 PHE A O 1
ATOM 1444 N N . PRO A 1 178 ? -13.679 11.156 18.317 1.00 90.50 178 PRO A N 1
ATOM 1445 C CA . PRO A 1 178 ? -14.888 10.667 18.998 1.00 90.50 178 PRO A CA 1
ATOM 1446 C C . PRO A 1 178 ? -15.997 10.140 18.077 1.00 90.50 178 PRO A C 1
ATOM 1448 O O . PRO A 1 178 ? -16.844 9.362 18.517 1.00 90.50 178 PRO A O 1
ATOM 1451 N N . GLU A 1 179 ? -15.995 10.553 16.807 1.00 89.12 179 GLU A N 1
ATOM 1452 C CA . GLU A 1 179 ? -16.961 10.136 15.780 1.00 89.12 179 GLU A CA 1
ATOM 1453 C C . GLU A 1 179 ? -16.479 8.941 14.932 1.00 89.12 179 GLU A C 1
ATOM 1455 O O . GLU A 1 179 ? -17.180 8.524 14.010 1.00 89.12 179 GLU A O 1
ATOM 1460 N N . ASN A 1 180 ? -15.293 8.378 15.202 1.00 94.12 180 ASN A N 1
ATOM 1461 C CA . ASN A 1 180 ? -14.759 7.277 14.402 1.00 94.12 180 ASN A CA 1
ATOM 1462 C C . ASN A 1 180 ? -15.526 5.963 14.668 1.00 94.12 180 ASN A C 1
ATOM 1464 O O . ASN A 1 180 ? -15.430 5.365 15.742 1.00 94.12 180 ASN A O 1
ATOM 1468 N N . ILE A 1 181 ? -16.281 5.524 13.657 1.00 93.88 181 ILE A N 1
ATOM 1469 C CA . ILE A 1 181 ? -17.165 4.348 13.695 1.00 93.88 181 ILE A CA 1
ATOM 1470 C C . ILE A 1 181 ? -16.380 3.056 13.969 1.00 93.88 181 ILE A C 1
ATOM 1472 O O . ILE A 1 181 ? -16.790 2.266 14.819 1.00 93.88 181 ILE A O 1
ATOM 1476 N N . GLU A 1 182 ? -15.228 2.859 13.324 1.00 94.12 182 GLU A N 1
ATOM 1477 C CA . GLU A 1 182 ? -14.421 1.645 13.504 1.00 94.12 182 GLU A CA 1
ATOM 1478 C C . GLU A 1 182 ? -13.805 1.579 14.905 1.00 94.12 182 GLU A C 1
ATOM 1480 O O . GLU A 1 182 ? -13.884 0.545 15.563 1.00 94.12 182 GLU A O 1
ATOM 1485 N N . CYS A 1 183 ? -13.306 2.700 15.432 1.00 95.69 183 CYS A N 1
ATOM 1486 C CA . CYS A 1 183 ? -12.860 2.811 16.822 1.00 95.69 183 CYS A CA 1
ATOM 1487 C C . CYS A 1 183 ? -13.962 2.404 17.814 1.00 95.69 183 CYS A C 1
ATOM 1489 O O . CYS A 1 183 ? -13.714 1.649 18.754 1.00 95.69 183 CYS A O 1
ATOM 1491 N N . LEU A 1 184 ? -15.200 2.853 17.577 1.00 95.75 184 LEU A N 1
ATOM 1492 C CA . LEU A 1 184 ? -16.352 2.489 18.400 1.00 95.75 184 LEU A CA 1
ATOM 1493 C C . LEU A 1 184 ? -16.705 0.997 18.285 1.00 95.75 184 LEU A C 1
ATOM 1495 O O . LEU A 1 184 ? -16.945 0.371 19.316 1.00 95.75 184 LEU A O 1
ATOM 1499 N N . LYS A 1 185 ? -16.666 0.399 17.086 1.00 95.62 185 LYS A N 1
ATOM 1500 C CA . LYS A 1 185 ? -16.823 -1.058 16.899 1.00 95.62 185 LYS A CA 1
ATOM 1501 C C . LYS A 1 185 ? -15.744 -1.849 17.650 1.00 95.62 185 LYS A C 1
ATOM 1503 O O . LYS A 1 185 ? -16.076 -2.783 18.380 1.00 95.62 185 LYS A O 1
ATOM 1508 N N . PHE A 1 186 ? -14.470 -1.463 17.528 1.00 96.00 186 PHE A N 1
ATOM 1509 C CA . PHE A 1 186 ? -13.365 -2.116 18.238 1.00 96.00 186 PHE A CA 1
ATOM 1510 C C . PHE A 1 186 ? -13.499 -1.991 19.762 1.00 96.00 186 PHE A C 1
ATOM 1512 O O . PHE A 1 186 ? -13.282 -2.980 20.462 1.00 96.00 186 PHE A O 1
ATOM 1519 N N . LEU A 1 187 ? -13.924 -0.827 20.273 1.00 95.75 187 LEU A N 1
ATOM 1520 C CA . LEU A 1 187 ? -14.221 -0.620 21.696 1.00 95.75 187 LEU A CA 1
ATOM 1521 C C . LEU A 1 187 ? -15.372 -1.498 22.190 1.00 95.75 187 LEU A C 1
ATOM 1523 O O . LEU A 1 187 ? -15.239 -2.129 23.234 1.00 95.75 187 LEU A O 1
ATOM 1527 N N . ILE A 1 188 ? -16.476 -1.596 21.443 1.00 95.88 188 ILE A N 1
ATOM 1528 C CA . ILE A 1 188 ? -17.597 -2.484 21.794 1.00 95.88 188 ILE A CA 1
ATOM 1529 C C . ILE A 1 188 ? -17.131 -3.941 21.836 1.00 95.88 188 ILE A C 1
ATOM 1531 O O . ILE A 1 188 ? -17.457 -4.643 22.794 1.00 95.88 188 ILE A O 1
ATOM 1535 N N . ARG A 1 189 ? -16.343 -4.382 20.843 1.00 94.88 189 ARG A N 1
ATOM 1536 C CA . ARG A 1 189 ? -15.818 -5.752 20.784 1.00 94.88 189 ARG A CA 1
ATOM 1537 C C . ARG A 1 189 ? -14.924 -6.043 21.984 1.00 94.88 189 ARG A C 1
ATOM 1539 O O . ARG A 1 189 ? -15.262 -6.915 22.769 1.00 94.88 189 ARG A O 1
ATOM 1546 N N . ILE A 1 190 ? -13.869 -5.259 22.213 1.00 94.88 190 ILE A N 1
ATOM 1547 C CA . ILE A 1 190 ? -12.930 -5.538 23.310 1.00 94.88 190 ILE A CA 1
ATOM 1548 C C . ILE A 1 190 ? -13.545 -5.339 24.706 1.00 94.88 190 ILE A C 1
ATOM 1550 O O . ILE A 1 190 ? -13.190 -6.060 25.633 1.00 94.88 190 ILE A O 1
ATOM 1554 N N . CYS A 1 191 ? -14.494 -4.413 24.880 1.00 95.06 191 CYS A N 1
ATOM 1555 C CA . CYS A 1 191 ? -15.241 -4.309 26.135 1.00 95.06 191 CYS A CA 1
ATOM 1556 C C . CYS A 1 191 ? -16.174 -5.513 26.340 1.00 95.06 191 CYS A C 1
ATOM 1558 O O . CYS A 1 191 ? -16.334 -5.937 27.479 1.00 95.06 191 CYS A O 1
ATOM 1560 N N . SER A 1 192 ? -16.743 -6.092 25.277 1.00 94.12 192 SER A N 1
ATOM 1561 C CA . SER A 1 192 ? -17.524 -7.337 25.362 1.00 94.12 192 SER A CA 1
ATOM 1562 C C . SER A 1 192 ? -16.627 -8.543 25.664 1.00 94.12 192 SER A C 1
ATOM 1564 O O . SER A 1 192 ? -16.917 -9.272 26.609 1.00 94.12 192 SER A O 1
ATOM 1566 N N . ASP A 1 193 ? -15.498 -8.682 24.952 1.00 92.44 193 ASP A N 1
ATOM 1567 C CA . ASP A 1 193 ? -14.462 -9.709 25.173 1.00 92.44 193 ASP A CA 1
ATOM 1568 C C . ASP A 1 193 ? -13.959 -9.706 26.641 1.00 92.44 193 ASP A C 1
ATOM 1570 O O . ASP A 1 193 ? -13.613 -10.748 27.192 1.00 92.44 193 ASP A O 1
ATOM 1574 N N . LEU A 1 194 ? -13.939 -8.532 27.293 1.00 93.88 194 LEU A N 1
ATOM 1575 C CA . LEU A 1 194 ? -13.514 -8.325 28.687 1.00 93.88 194 LEU A CA 1
ATOM 1576 C C . LEU A 1 194 ? -14.670 -8.238 29.713 1.00 93.88 194 LEU A C 1
ATOM 1578 O O . LEU A 1 194 ? -14.419 -7.955 30.886 1.00 93.88 194 LEU A O 1
ATOM 1582 N N . GLY A 1 195 ? -15.932 -8.432 29.310 1.00 92.81 195 GLY A N 1
ATOM 1583 C CA . GLY A 1 195 ? -17.100 -8.363 30.206 1.00 92.81 195 GLY A CA 1
ATOM 1584 C C . GLY A 1 195 ? -17.402 -6.974 30.804 1.00 92.81 195 GLY A C 1
ATOM 1585 O O . GLY A 1 195 ? -18.086 -6.861 31.826 1.00 92.81 195 GLY A O 1
ATOM 1586 N N . LEU A 1 196 ? -16.891 -5.900 30.200 1.00 94.19 196 LEU A N 1
ATOM 1587 C CA . LEU A 1 196 ? -17.003 -4.525 30.687 1.00 94.19 196 LEU A CA 1
ATOM 1588 C C . LEU A 1 196 ? -18.344 -3.885 30.300 1.00 94.19 196 LEU A C 1
ATOM 1590 O O . LEU A 1 196 ? -18.679 -3.744 29.122 1.00 94.19 196 LEU A O 1
ATOM 1594 N N . LYS A 1 197 ? -19.073 -3.371 31.302 1.00 91.31 197 LYS A N 1
ATOM 1595 C CA . LYS A 1 197 ? -20.369 -2.677 31.126 1.00 91.31 197 LYS A CA 1
ATOM 1596 C C . LYS A 1 197 ? -20.306 -1.482 30.159 1.00 91.31 197 LYS A C 1
ATOM 1598 O O . LYS A 1 197 ? -21.307 -1.168 29.513 1.00 91.31 197 LYS A O 1
ATOM 1603 N N . GLU A 1 198 ? -19.124 -0.878 30.014 1.00 92.50 198 GLU A N 1
ATOM 1604 C CA . GLU A 1 198 ? -18.805 0.197 29.063 1.00 92.50 198 GLU A CA 1
ATOM 1605 C C . GLU A 1 198 ? -19.190 -0.135 27.608 1.00 92.50 198 GLU A C 1
ATOM 1607 O O . GLU A 1 198 ? -19.509 0.774 26.841 1.00 92.50 198 GLU A O 1
ATOM 1612 N N . ALA A 1 199 ? -19.225 -1.420 27.218 1.00 93.31 199 ALA A N 1
ATOM 1613 C CA . ALA A 1 199 ? -19.648 -1.849 25.880 1.00 93.31 199 ALA A CA 1
ATOM 1614 C C . ALA A 1 199 ? -21.031 -1.286 25.494 1.00 93.31 199 ALA A C 1
ATOM 1616 O O . ALA A 1 199 ? -21.243 -0.860 24.357 1.00 93.31 199 ALA A O 1
ATOM 1617 N N . SER A 1 200 ? -21.955 -1.211 26.460 1.00 93.25 200 SER A N 1
ATOM 1618 C CA . SER A 1 200 ? -23.297 -0.650 26.259 1.00 93.25 200 SER A CA 1
ATOM 1619 C C . SER A 1 200 ? -23.280 0.861 25.976 1.00 93.25 200 SER A C 1
ATOM 1621 O O . SER A 1 200 ? -24.045 1.348 25.141 1.00 93.25 200 SER A O 1
ATOM 1623 N N . GLU A 1 201 ? -22.361 1.604 26.596 1.00 94.44 201 GLU A N 1
ATOM 1624 C CA . GLU A 1 201 ? -22.189 3.040 26.371 1.00 94.44 201 GLU A CA 1
ATOM 1625 C C . GLU A 1 201 ? -21.572 3.319 24.998 1.00 94.44 201 GLU A C 1
ATOM 1627 O O . GLU A 1 201 ? -22.037 4.203 24.273 1.00 94.44 201 GLU A O 1
ATOM 1632 N N . TYR A 1 202 ? -20.558 2.543 24.603 1.00 95.00 202 TYR A N 1
ATOM 1633 C CA . TYR A 1 202 ? -19.961 2.652 23.272 1.00 95.00 202 TYR A CA 1
ATOM 1634 C C . TYR A 1 202 ? -20.951 2.251 22.167 1.00 95.00 202 TYR A C 1
ATOM 1636 O O . TYR A 1 202 ? -21.005 2.932 21.146 1.00 95.00 202 TYR A O 1
ATOM 1644 N N . ALA A 1 203 ? -21.830 1.268 22.394 1.00 94.44 203 ALA A N 1
ATOM 1645 C CA . ALA A 1 203 ? -22.921 0.935 21.471 1.00 94.44 203 ALA A CA 1
ATOM 1646 C C . ALA A 1 203 ? -23.947 2.077 21.305 1.00 94.44 203 ALA A C 1
ATOM 1648 O O . ALA A 1 203 ? -24.473 2.291 20.209 1.00 94.44 203 ALA A O 1
ATOM 1649 N N . LEU A 1 204 ? -24.208 2.860 22.359 1.00 94.38 204 LEU A N 1
ATOM 1650 C CA . LEU A 1 204 ? -25.032 4.073 22.272 1.00 94.38 204 LEU A CA 1
ATOM 1651 C C . LEU A 1 204 ? -24.310 5.243 21.580 1.00 94.38 204 LEU A C 1
ATOM 1653 O O . LEU A 1 204 ? -24.975 6.075 20.960 1.00 94.38 204 LEU A O 1
ATOM 1657 N N . LYS A 1 205 ? -22.974 5.319 21.659 1.00 94.81 205 LYS A N 1
ATOM 1658 C CA . LYS A 1 205 ? -22.162 6.284 20.892 1.00 94.81 205 LYS A CA 1
ATOM 1659 C C . LYS A 1 205 ? -22.120 5.917 19.404 1.00 94.81 205 LYS A C 1
ATOM 1661 O O . LYS A 1 205 ? -22.355 6.792 18.576 1.00 94.81 205 LYS A O 1
ATOM 1666 N N . LEU A 1 206 ? -21.926 4.638 19.069 1.00 95.69 206 LEU A N 1
ATOM 1667 C CA . LEU A 1 206 ? -21.924 4.119 17.694 1.00 95.69 206 LEU A CA 1
ATOM 1668 C C . LEU A 1 206 ? -23.217 4.494 16.953 1.00 95.69 206 LE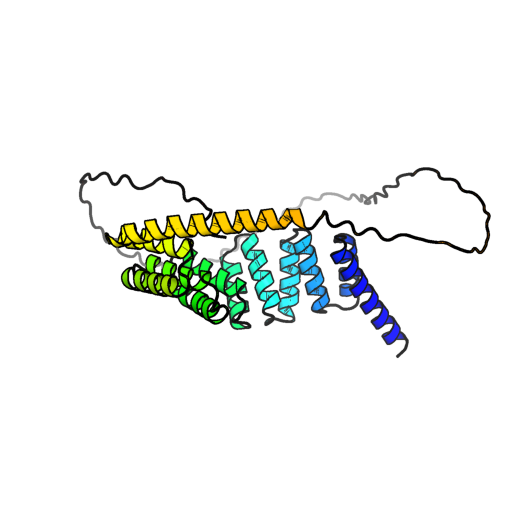U A C 1
ATOM 1670 O O . LEU A 1 206 ? -23.166 5.219 15.962 1.00 95.69 206 LEU A O 1
ATOM 1674 N N . LYS A 1 207 ? -24.379 4.171 17.537 1.00 95.00 207 LYS A N 1
ATOM 1675 C CA . LYS A 1 207 ? -25.708 4.512 16.986 1.00 95.00 207 LYS A CA 1
ATOM 1676 C C . LYS A 1 207 ? -25.978 6.017 16.833 1.00 95.00 207 LYS A C 1
ATOM 1678 O O . LYS A 1 207 ? -26.942 6.398 16.166 1.00 95.00 207 LYS A O 1
ATOM 1683 N N . LYS A 1 208 ? -25.180 6.886 17.468 1.00 94.12 208 LYS A N 1
ATOM 1684 C CA . LYS A 1 208 ? -25.207 8.346 17.260 1.00 94.12 208 LYS A CA 1
ATOM 1685 C C . LYS A 1 208 ? -24.255 8.766 16.138 1.00 94.12 208 LYS A C 1
ATOM 1687 O O . LYS A 1 208 ? -24.659 9.564 15.298 1.00 94.12 208 LYS A O 1
ATOM 1692 N N . ALA A 1 209 ? -23.040 8.215 16.099 1.00 93.44 209 ALA A N 1
ATOM 1693 C CA . ALA A 1 209 ? -22.049 8.480 15.055 1.00 93.44 209 ALA A CA 1
ATOM 1694 C C . ALA A 1 209 ? -22.542 8.037 13.664 1.00 93.44 209 ALA A C 1
ATOM 1696 O O . ALA A 1 209 ? -22.448 8.803 12.709 1.00 93.44 209 ALA A O 1
ATOM 1697 N N . GLU A 1 210 ? -23.160 6.857 13.562 1.00 94.19 210 GLU A N 1
ATOM 1698 C CA . GLU A 1 210 ? -23.760 6.337 12.323 1.00 94.19 210 GLU A CA 1
ATOM 1699 C C . GLU A 1 210 ? -24.847 7.278 11.782 1.00 94.19 210 GLU A C 1
ATOM 1701 O O . GLU A 1 210 ? -24.792 7.696 10.627 1.00 94.19 210 GLU A O 1
ATOM 1706 N N . LYS A 1 211 ? -25.784 7.709 12.639 1.00 93.19 211 LYS A N 1
ATOM 1707 C CA . LYS A 1 211 ? -26.838 8.672 12.269 1.00 93.19 211 LYS A CA 1
ATOM 1708 C C . LYS A 1 211 ? -26.285 10.051 11.903 1.00 93.19 211 LYS A C 1
ATOM 1710 O O . LYS A 1 211 ? -26.837 10.719 11.032 1.00 93.19 211 LYS A O 1
ATOM 1715 N N . ALA A 1 212 ? -25.205 10.488 12.552 1.00 91.25 212 ALA A N 1
ATOM 1716 C CA . ALA A 1 212 ? -24.530 11.738 12.213 1.00 91.25 212 ALA A CA 1
ATOM 1717 C C . ALA A 1 212 ? -23.831 11.656 10.843 1.00 91.25 212 ALA A C 1
ATOM 1719 O O . ALA A 1 212 ? -23.922 12.605 10.063 1.00 91.25 212 ALA A O 1
ATOM 1720 N N . LYS A 1 213 ? -23.194 10.520 10.521 1.00 90.50 213 LYS A N 1
ATOM 1721 C CA . LYS A 1 213 ? -22.619 10.237 9.198 1.00 90.50 213 LYS A CA 1
ATOM 1722 C C . LYS A 1 213 ? -23.706 10.227 8.118 1.00 90.50 213 LYS A C 1
ATOM 1724 O O . LYS A 1 213 ? -23.615 11.009 7.175 1.00 90.50 213 LYS A O 1
ATOM 1729 N N . GLU A 1 214 ? -24.768 9.445 8.310 1.00 90.94 214 GLU A N 1
ATOM 1730 C CA . GLU A 1 214 ? -25.888 9.344 7.365 1.00 90.94 214 GLU A CA 1
ATOM 1731 C C . GLU A 1 214 ? -26.521 10.720 7.077 1.00 90.94 214 GLU A C 1
ATOM 1733 O O . GLU A 1 214 ? -26.786 11.077 5.928 1.00 90.94 214 GLU A O 1
ATOM 1738 N N . LEU A 1 215 ? -26.721 11.544 8.114 1.00 91.25 215 LEU A N 1
ATOM 1739 C CA . LEU A 1 215 ? -27.256 12.897 7.954 1.00 91.25 215 LEU A CA 1
ATOM 1740 C C . LEU A 1 215 ? -26.306 13.809 7.158 1.00 91.25 215 LEU A C 1
ATOM 1742 O O . LEU A 1 215 ? -26.771 14.565 6.303 1.00 91.25 215 LEU A O 1
ATOM 1746 N N . ARG A 1 216 ? -24.986 13.726 7.384 1.00 88.88 216 ARG A N 1
ATOM 1747 C CA . ARG A 1 216 ? -23.981 14.470 6.599 1.00 88.88 216 ARG A CA 1
ATOM 1748 C C . ARG A 1 216 ? -23.975 14.039 5.129 1.00 88.88 216 ARG A C 1
ATOM 1750 O O . ARG A 1 216 ? -23.901 14.898 4.254 1.00 88.88 216 ARG A O 1
ATOM 1757 N N . GLU A 1 217 ? -24.114 12.748 4.844 1.00 88.69 217 GLU A N 1
ATOM 1758 C CA . GLU A 1 217 ? -24.157 12.195 3.480 1.00 88.69 217 GLU A CA 1
ATOM 1759 C C . GLU A 1 217 ? -25.442 12.595 2.728 1.00 88.69 217 GLU A C 1
ATOM 1761 O O . GLU A 1 217 ? -25.386 13.023 1.569 1.00 88.69 217 GLU A O 1
ATOM 1766 N N . ARG A 1 218 ? -26.596 12.577 3.410 1.00 89.38 218 ARG A N 1
ATOM 1767 C CA . ARG A 1 218 ? -27.872 13.112 2.895 1.00 89.38 218 ARG A CA 1
ATOM 1768 C C . ARG A 1 218 ? -27.778 14.613 2.578 1.00 89.38 218 ARG A C 1
ATOM 1770 O O . ARG A 1 218 ? -28.229 15.051 1.522 1.00 89.38 218 ARG A O 1
ATOM 1777 N N . VAL A 1 219 ? -27.156 15.413 3.452 1.00 87.31 219 VAL A N 1
ATOM 1778 C CA . VAL A 1 219 ? -26.944 16.853 3.202 1.00 87.31 219 VAL A CA 1
ATOM 1779 C C . VAL A 1 219 ? -25.976 17.077 2.036 1.00 87.31 219 VAL A C 1
ATOM 1781 O O . VAL A 1 219 ? -26.280 17.882 1.155 1.00 87.31 219 VAL A O 1
ATOM 1784 N N . SER A 1 220 ? -24.863 16.342 1.977 1.00 82.50 220 SER A N 1
ATOM 1785 C CA . SER A 1 220 ? -23.867 16.440 0.899 1.00 82.50 220 SER A CA 1
ATOM 1786 C C . SER A 1 220 ? -24.485 16.168 -0.478 1.00 82.50 220 SER A C 1
ATOM 1788 O O . SER A 1 220 ? -24.404 17.008 -1.376 1.00 82.50 220 SER A O 1
ATOM 1790 N N . SER A 1 221 ? -25.212 15.054 -0.620 1.00 80.06 221 SER A N 1
ATOM 1791 C CA . SER A 1 221 ? -25.879 14.691 -1.879 1.00 80.06 221 SER A CA 1
ATOM 1792 C C . SER A 1 221 ? -26.984 15.680 -2.290 1.00 80.06 221 SER A C 1
ATOM 1794 O O . SER A 1 221 ? -27.153 15.941 -3.483 1.00 80.06 221 SER A O 1
ATOM 1796 N N . SER A 1 222 ? -27.671 16.323 -1.335 1.00 76.31 222 SER A N 1
ATOM 1797 C CA . SER A 1 222 ? -28.628 17.403 -1.641 1.00 76.31 222 SER A CA 1
ATOM 1798 C C . SER A 1 222 ? -27.961 18.662 -2.224 1.00 76.31 222 SER A C 1
ATOM 1800 O O . SER A 1 222 ? -28.488 19.272 -3.157 1.00 76.31 222 SER A O 1
ATOM 1802 N N . GLN A 1 223 ? -26.767 19.029 -1.738 1.00 60.81 223 GLN A N 1
ATOM 1803 C CA . GLN A 1 223 ? -25.992 20.156 -2.277 1.00 60.81 223 GLN A CA 1
ATOM 1804 C C . GLN A 1 223 ? -25.373 19.809 -3.643 1.00 60.81 223 GLN A C 1
ATOM 1806 O O . GLN A 1 223 ? -25.276 20.684 -4.507 1.00 60.81 223 GLN A O 1
ATOM 1811 N N . SER A 1 224 ? -25.078 18.518 -3.852 1.00 55.94 224 SER A N 1
ATOM 1812 C CA . SER A 1 224 ? -24.889 17.822 -5.134 1.00 55.94 224 SER A CA 1
ATOM 1813 C C . SER A 1 224 ? -25.670 18.422 -6.306 1.00 55.94 224 SER A C 1
ATOM 1815 O O . SER A 1 224 ? -25.130 19.070 -7.206 1.00 55.94 224 SER A O 1
ATOM 1817 N N . GLY A 1 225 ? -26.985 18.183 -6.285 1.00 54.69 225 GLY A N 1
ATOM 1818 C CA . GLY A 1 225 ? -27.884 18.484 -7.404 1.00 54.69 225 GLY A CA 1
ATOM 1819 C C . GLY A 1 225 ? -28.176 19.972 -7.616 1.00 54.69 225 GLY A C 1
ATOM 1820 O O . GLY A 1 225 ? -28.464 20.389 -8.738 1.00 54.69 225 GLY A O 1
ATOM 1821 N N . SER A 1 226 ? -28.074 20.801 -6.572 1.00 53.91 226 SER A N 1
ATOM 1822 C CA . SER A 1 226 ? -28.564 22.187 -6.620 1.00 53.91 226 SER A CA 1
ATOM 1823 C C . SER A 1 226 ? -27.666 23.171 -7.390 1.00 53.91 226 SER A C 1
ATOM 1825 O O . SER A 1 226 ? -28.071 24.313 -7.605 1.00 53.91 226 SER A O 1
ATOM 1827 N N . ARG A 1 227 ? -26.460 22.774 -7.822 1.00 52.12 227 ARG A N 1
ATOM 1828 C CA . ARG A 1 227 ? -25.510 23.654 -8.541 1.00 52.12 227 ARG A CA 1
ATOM 1829 C C . ARG A 1 227 ? -25.669 23.686 -10.073 1.00 52.12 227 ARG A C 1
ATOM 1831 O O . ARG A 1 227 ? -24.839 24.291 -10.744 1.00 52.12 227 ARG A O 1
ATOM 1838 N N . ARG A 1 228 ? -26.711 23.065 -10.647 1.00 50.28 228 ARG A N 1
ATOM 1839 C CA . ARG A 1 228 ? -26.917 22.974 -12.114 1.00 50.28 228 ARG A CA 1
ATOM 1840 C C . ARG A 1 228 ? -28.036 23.848 -12.709 1.00 50.28 228 ARG A C 1
ATOM 1842 O O . ARG A 1 228 ? -28.257 23.768 -13.912 1.00 50.28 228 ARG A O 1
ATOM 1849 N N . SER A 1 229 ? -28.717 24.692 -11.927 1.00 50.47 229 SER A N 1
ATOM 1850 C CA . SER A 1 229 ? -29.925 25.422 -12.376 1.00 50.47 229 SER A CA 1
ATOM 1851 C C . SER A 1 229 ? -29.860 26.961 -12.330 1.00 50.47 229 SER A C 1
ATOM 1853 O O . SER A 1 229 ? -30.876 27.619 -12.538 1.00 50.47 229 SER A O 1
ATOM 1855 N N . SER A 1 230 ? -28.687 27.575 -12.136 1.00 47.72 230 SER A N 1
ATOM 1856 C CA . SER A 1 230 ? -28.517 29.041 -12.188 1.00 47.72 230 SER A CA 1
ATOM 1857 C C . SER A 1 230 ? -28.127 29.545 -13.590 1.00 47.72 230 SER A C 1
ATOM 1859 O O . SER A 1 230 ? -27.058 30.130 -13.781 1.00 47.72 230 SER A O 1
ATOM 1861 N N . GLY A 1 231 ? -28.981 29.293 -14.587 1.00 43.66 231 GLY A N 1
ATOM 1862 C CA . GLY A 1 231 ? -28.790 29.772 -15.961 1.00 43.66 231 GLY A CA 1
ATOM 1863 C C . GLY A 1 231 ? -28.878 31.299 -16.043 1.00 43.66 231 GLY A C 1
ATOM 1864 O O . GLY A 1 231 ? -29.965 31.865 -15.963 1.00 43.66 231 GLY A O 1
ATOM 1865 N N . ARG A 1 232 ? -27.735 31.980 -16.182 1.00 42.91 232 ARG A N 1
ATOM 1866 C CA . ARG A 1 232 ? -27.665 33.448 -16.161 1.00 42.91 232 ARG A CA 1
ATOM 1867 C C . ARG A 1 232 ? -27.897 34.029 -17.557 1.00 42.91 232 ARG A C 1
ATOM 1869 O O . ARG A 1 232 ? -27.003 34.021 -18.394 1.00 42.91 232 ARG A O 1
ATOM 1876 N N . SER A 1 233 ? -29.091 34.567 -17.783 1.00 43.59 233 SER A N 1
ATOM 1877 C CA . SER A 1 233 ? -29.452 35.284 -19.008 1.00 43.59 233 SER A CA 1
ATOM 1878 C C . SER A 1 233 ? -28.643 36.575 -19.188 1.00 43.59 233 SER A C 1
ATOM 1880 O O . SER A 1 233 ? -28.626 37.422 -18.291 1.00 43.59 233 SER A O 1
ATOM 1882 N N . SER A 1 234 ? -28.070 36.773 -20.374 1.00 43.38 234 SER A N 1
ATOM 1883 C CA . SER A 1 234 ? -27.512 38.048 -20.841 1.00 43.38 234 SER A CA 1
ATOM 1884 C C . SER A 1 234 ? -28.042 38.355 -22.242 1.00 43.38 234 SER A C 1
ATOM 1886 O O . SER A 1 234 ? -27.966 37.505 -23.128 1.00 43.38 234 SER A O 1
ATOM 1888 N N . GLN A 1 235 ? -28.599 39.551 -22.431 1.00 40.00 235 GLN A N 1
ATOM 1889 C CA . GLN A 1 235 ? -29.144 40.016 -23.713 1.00 40.00 235 GLN A CA 1
ATOM 1890 C C . GLN A 1 235 ? -28.022 40.303 -24.727 1.00 40.00 235 GLN A C 1
ATOM 1892 O O . GLN A 1 235 ? -26.882 40.543 -24.334 1.00 40.00 235 GLN A O 1
ATOM 1897 N N . GLY A 1 236 ? -28.353 40.314 -26.022 1.00 34.38 236 GLY A N 1
ATOM 1898 C CA . GLY A 1 236 ? -27.417 40.620 -27.109 1.00 34.38 236 GLY A CA 1
ATOM 1899 C C . GLY A 1 236 ? -27.906 41.732 -28.043 1.00 34.38 236 GLY A C 1
ATOM 1900 O O . GLY A 1 236 ? -29.102 42.000 -28.129 1.00 34.38 236 GLY A O 1
ATOM 1901 N N . VAL A 1 237 ? -26.956 42.349 -28.749 1.00 36.78 237 VAL A N 1
ATOM 1902 C CA . VAL A 1 237 ? -27.106 43.290 -29.882 1.00 36.78 237 VAL A CA 1
ATOM 1903 C C . VAL A 1 237 ? -25.835 43.167 -30.773 1.00 36.78 237 VAL A C 1
ATOM 1905 O O . VAL A 1 237 ? -24.887 42.516 -30.330 1.00 36.78 237 VAL A O 1
ATOM 1908 N N . PRO A 1 238 ? -25.819 43.625 -32.048 1.00 43.16 238 PRO A N 1
ATOM 1909 C CA . PRO A 1 238 ? -25.363 42.738 -33.132 1.00 43.16 238 PRO A CA 1
ATOM 1910 C C . PRO A 1 238 ? -24.093 43.163 -33.919 1.00 43.16 238 PRO A C 1
ATOM 1912 O O . PRO A 1 238 ? -23.370 44.082 -33.547 1.00 43.16 238 PRO A O 1
ATOM 1915 N N . SER A 1 239 ? -23.857 42.422 -35.011 1.00 35.19 239 SER A N 1
ATOM 1916 C CA . SER A 1 239 ? -22.747 42.385 -35.986 1.00 35.19 239 SER A CA 1
ATOM 1917 C C . SER A 1 239 ? -22.329 43.718 -36.647 1.00 35.19 239 SER A C 1
ATOM 1919 O O . SER A 1 239 ? -23.074 44.697 -36.600 1.00 35.19 239 SER A O 1
ATOM 1921 N N . PRO A 1 240 ? -21.181 43.741 -37.366 1.00 46.69 240 PRO A N 1
ATOM 1922 C CA . PRO A 1 240 ? -21.253 43.495 -38.822 1.00 46.69 240 PRO A CA 1
ATOM 1923 C C . PRO A 1 240 ? -20.153 42.574 -39.419 1.00 46.69 240 PRO A C 1
ATOM 1925 O O . PRO A 1 240 ? -19.321 42.013 -38.715 1.00 46.69 240 PRO A O 1
ATOM 1928 N N . SER A 1 241 ? -20.230 42.376 -40.740 1.00 32.53 241 SER A N 1
ATOM 1929 C CA . SER A 1 241 ? -19.687 41.279 -41.567 1.00 32.53 241 SER A CA 1
ATOM 1930 C C . SER A 1 241 ? -18.360 41.519 -42.314 1.00 32.53 241 SER A C 1
ATOM 1932 O O . SER A 1 241 ? -18.108 42.643 -42.735 1.00 32.53 241 SER A O 1
ATOM 1934 N N . LEU A 1 242 ? -17.660 40.415 -42.635 1.00 34.50 242 LEU A N 1
ATOM 1935 C CA . LEU A 1 242 ? -16.880 40.068 -43.858 1.00 34.50 242 LEU A CA 1
ATOM 1936 C C . LEU A 1 242 ? -16.596 38.533 -43.797 1.00 34.50 242 LEU A C 1
ATOM 1938 O O . LEU A 1 242 ? -16.621 37.989 -42.695 1.00 34.50 242 LEU A O 1
ATOM 1942 N N . GLY A 1 243 ? -16.356 37.746 -44.859 1.00 31.45 243 GLY A N 1
ATOM 1943 C CA . GLY A 1 243 ? -16.376 37.987 -46.314 1.00 31.45 243 GLY A CA 1
ATOM 1944 C C . GLY A 1 243 ? -14.994 37.813 -46.978 1.00 31.45 243 GLY A C 1
ATOM 1945 O O . GLY A 1 243 ? -14.151 38.684 -46.793 1.00 31.45 243 GLY A O 1
ATOM 1946 N N . ASP A 1 244 ? -14.687 36.776 -47.773 1.00 32.31 244 ASP A N 1
ATOM 1947 C CA . ASP A 1 244 ? -15.425 35.525 -48.085 1.00 32.31 244 ASP A CA 1
ATOM 1948 C C . ASP A 1 244 ? -14.436 34.305 -48.020 1.00 32.31 244 ASP A C 1
ATOM 1950 O O . ASP A 1 244 ? -13.691 34.272 -47.043 1.00 32.31 244 ASP A O 1
ATOM 1954 N N . THR A 1 245 ? -14.276 33.262 -48.864 1.00 32.03 245 THR A N 1
ATOM 1955 C CA . THR A 1 245 ? -14.807 32.825 -50.181 1.00 32.03 245 THR A CA 1
ATOM 1956 C C . THR A 1 245 ? -14.649 31.287 -50.348 1.00 32.03 245 THR A C 1
ATOM 1958 O O . THR A 1 245 ? -13.890 30.652 -49.619 1.00 32.03 245 THR A O 1
ATOM 1961 N N . THR A 1 246 ? -15.312 30.671 -51.341 1.00 35.66 246 THR A N 1
ATOM 1962 C CA . THR A 1 246 ? -15.139 29.261 -51.822 1.00 35.66 246 THR A CA 1
ATOM 1963 C C . THR A 1 246 ? -15.084 29.258 -53.386 1.00 35.66 246 THR A C 1
ATOM 1965 O O . THR A 1 246 ? -15.190 30.369 -53.916 1.00 35.66 246 THR A O 1
ATOM 1968 N N . PRO A 1 247 ? -14.947 28.157 -54.195 1.00 49.31 247 PRO A N 1
ATOM 1969 C CA . PRO A 1 247 ? -15.131 26.715 -53.930 1.00 49.31 247 PRO A CA 1
ATOM 1970 C C . PRO A 1 247 ? -14.030 25.773 -54.555 1.00 49.31 247 PRO A C 1
ATOM 1972 O O . PRO A 1 247 ? -12.870 25.996 -54.226 1.00 49.31 247 PRO A O 1
ATOM 1975 N N . PRO A 1 248 ? -14.294 24.651 -55.286 1.00 54.62 248 PRO A N 1
ATOM 1976 C CA . PRO A 1 248 ? -14.107 23.283 -54.756 1.00 54.62 248 PRO A CA 1
ATOM 1977 C C . PRO A 1 248 ? -13.301 22.322 -55.680 1.00 54.62 248 PRO A C 1
ATOM 1979 O O . PRO A 1 248 ? -12.802 22.751 -56.714 1.00 54.62 248 PRO A O 1
ATOM 1982 N N . VAL A 1 249 ? -13.270 21.005 -55.376 1.00 34.78 249 VAL A N 1
ATOM 1983 C CA . VAL A 1 249 ? -13.555 19.888 -56.330 1.00 34.78 249 VAL A CA 1
ATOM 1984 C C . VAL A 1 249 ? -13.587 18.500 -55.632 1.00 34.78 249 VAL A C 1
ATOM 1986 O O . VAL A 1 249 ? -13.084 18.332 -54.526 1.00 34.78 249 VAL A O 1
ATOM 1989 N N . HIS A 1 250 ? -14.254 17.525 -56.270 1.00 34.25 250 HIS A N 1
ATOM 1990 C CA . HIS A 1 250 ? -14.400 16.094 -55.912 1.00 34.25 250 HIS A CA 1
ATOM 1991 C C . HIS A 1 250 ? -13.057 15.321 -55.784 1.00 34.25 250 HIS A C 1
ATOM 1993 O O . HIS A 1 250 ? -12.051 15.767 -56.317 1.00 34.25 250 HIS A O 1
ATOM 1999 N N . GLY A 1 251 ? -12.964 14.114 -55.197 1.00 30.92 251 GLY A N 1
ATOM 2000 C CA . GLY A 1 251 ? -13.962 13.237 -54.555 1.00 30.92 251 GLY A CA 1
ATOM 2001 C C . GLY A 1 251 ? -13.601 11.735 -54.691 1.00 30.92 251 GLY A C 1
ATOM 2002 O O . GLY A 1 251 ? -12.491 11.412 -55.091 1.00 30.92 251 GLY A O 1
ATOM 2003 N N . LEU A 1 252 ? -14.578 10.845 -54.434 1.00 32.47 252 LEU A N 1
ATOM 2004 C CA . LEU A 1 252 ? -14.561 9.363 -54.571 1.00 32.47 252 LEU A CA 1
ATOM 2005 C C . LEU A 1 252 ? -13.858 8.517 -53.475 1.00 32.47 252 LEU A C 1
ATOM 2007 O O . LEU A 1 252 ? -12.665 8.625 -53.220 1.00 32.47 252 LEU A O 1
ATOM 2011 N N . ARG A 1 253 ? -14.628 7.568 -52.909 1.00 35.84 253 ARG A N 1
ATOM 2012 C CA . ARG A 1 253 ? -14.144 6.292 -52.328 1.00 35.84 253 ARG A CA 1
ATOM 2013 C C . ARG A 1 253 ? -13.989 5.243 -53.450 1.00 35.84 253 ARG A C 1
ATOM 2015 O O . ARG A 1 253 ? -14.609 5.405 -54.502 1.00 35.84 253 ARG A O 1
ATOM 2022 N N . PRO A 1 254 ? -13.284 4.123 -53.209 1.00 42.94 254 PRO A N 1
ATOM 2023 C CA . PRO A 1 254 ? -14.020 2.886 -52.894 1.00 42.94 254 PRO A CA 1
ATOM 2024 C C . PRO A 1 254 ? -13.460 2.108 -51.676 1.00 42.94 254 PRO A C 1
ATOM 2026 O O . PRO A 1 254 ? -12.701 2.649 -50.878 1.00 42.94 254 PRO A O 1
ATOM 2029 N N . ASN A 1 255 ? -13.952 0.879 -51.472 1.00 37.41 255 ASN A N 1
ATOM 2030 C CA . ASN A 1 255 ? -13.844 0.077 -50.240 1.00 37.41 255 ASN A CA 1
ATOM 2031 C C . ASN A 1 255 ? -12.624 -0.898 -50.231 1.00 37.41 255 ASN A C 1
ATOM 2033 O O . ASN A 1 255 ? -11.908 -0.966 -51.230 1.00 37.41 255 ASN A O 1
ATOM 2037 N N . PRO A 1 256 ? -12.346 -1.628 -49.124 1.00 52.84 256 PRO A N 1
ATOM 2038 C CA . PRO A 1 256 ? -11.040 -2.255 -48.880 1.00 52.84 256 PRO A CA 1
ATOM 2039 C C . PRO A 1 256 ? -10.837 -3.621 -49.556 1.00 52.84 256 PRO A C 1
ATOM 2041 O O . PRO A 1 256 ? -11.792 -4.310 -49.912 1.00 52.84 256 PRO A O 1
ATOM 2044 N N . ALA A 1 257 ? -9.572 -4.051 -49.625 1.00 33.25 257 ALA A N 1
ATOM 2045 C CA . ALA A 1 257 ? -9.165 -5.409 -49.981 1.00 33.25 257 ALA A CA 1
ATOM 2046 C C . ALA A 1 257 ? -8.107 -5.930 -48.993 1.00 33.25 257 ALA A C 1
ATOM 2048 O O . ALA A 1 257 ? -7.191 -5.205 -48.608 1.00 33.25 257 ALA A O 1
ATOM 2049 N N . SER A 1 258 ? -8.228 -7.193 -48.586 1.00 37.22 258 SER A N 1
ATOM 2050 C CA . SER A 1 258 ? -7.314 -7.858 -47.656 1.00 37.22 258 SER A CA 1
ATOM 2051 C C . SER A 1 258 ? -6.074 -8.420 -48.360 1.00 37.22 258 SER A C 1
ATOM 2053 O O . SER A 1 258 ? -6.161 -8.955 -49.467 1.00 37.22 258 SER A O 1
ATOM 2055 N N . ARG A 1 259 ? -4.914 -8.378 -47.689 1.00 35.97 259 ARG A N 1
ATOM 2056 C CA . ARG A 1 259 ? -3.745 -9.208 -48.030 1.00 35.97 259 ARG A CA 1
ATOM 2057 C C . ARG A 1 259 ? -3.053 -9.748 -46.782 1.00 35.97 259 ARG A C 1
ATOM 2059 O O . ARG A 1 259 ? -2.203 -9.096 -46.192 1.00 35.97 259 ARG A O 1
ATOM 2066 N N . LEU A 1 260 ? -3.397 -10.987 -46.440 1.00 34.59 260 LEU A N 1
ATOM 2067 C CA . LEU A 1 260 ? -2.554 -11.863 -45.630 1.00 34.59 260 LEU A CA 1
ATOM 2068 C C . LEU A 1 260 ? -1.345 -12.293 -46.471 1.00 34.59 260 LEU A C 1
ATOM 2070 O O . LEU A 1 260 ? -1.516 -12.977 -47.479 1.00 34.59 260 LEU A O 1
ATOM 2074 N N . SER A 1 261 ? -0.133 -11.949 -46.044 1.00 32.69 261 SER A N 1
ATOM 2075 C CA . SER A 1 261 ? 1.111 -12.500 -46.592 1.00 32.69 261 SER A CA 1
ATOM 2076 C C . SER A 1 261 ? 1.669 -13.567 -45.648 1.00 32.69 261 SER A C 1
ATOM 2078 O O . SER A 1 261 ? 2.535 -13.287 -44.821 1.00 32.69 261 SER A O 1
ATOM 2080 N N . LYS A 1 262 ? 1.168 -14.804 -45.762 1.00 32.06 262 LYS A N 1
ATOM 2081 C CA . LYS A 1 262 ? 1.826 -15.964 -45.141 1.00 32.06 262 LYS A CA 1
ATOM 2082 C C . LYS A 1 262 ? 3.201 -16.152 -45.786 1.00 32.06 262 LYS A C 1
ATOM 2084 O O . LYS A 1 262 ? 3.271 -16.302 -47.004 1.00 32.06 262 LYS A O 1
ATOM 2089 N N . MET A 1 263 ? 4.264 -16.209 -44.988 1.00 34.78 263 MET A N 1
ATOM 2090 C CA . MET A 1 263 ? 5.534 -16.765 -45.456 1.00 34.78 263 MET A CA 1
ATOM 2091 C C . MET A 1 263 ? 5.443 -18.291 -45.473 1.00 34.78 263 MET A C 1
ATOM 2093 O O . MET A 1 263 ? 5.069 -18.915 -44.482 1.00 34.78 263 MET A O 1
ATOM 2097 N N . SER A 1 264 ? 5.762 -18.888 -46.618 1.00 29.23 264 SER A N 1
ATOM 2098 C CA . SER A 1 264 ? 5.911 -20.332 -46.774 1.00 29.23 264 SER A CA 1
ATOM 2099 C C . SER A 1 264 ? 7.305 -20.755 -46.317 1.00 29.23 264 SER A C 1
ATOM 2101 O O . SER A 1 264 ? 8.295 -20.348 -46.929 1.00 29.23 264 SER A O 1
ATOM 2103 N N . PHE A 1 265 ? 7.386 -21.591 -45.283 1.00 29.08 265 PHE A N 1
ATOM 2104 C CA . PHE A 1 265 ? 8.616 -22.326 -44.996 1.00 29.08 265 PHE A CA 1
ATOM 2105 C C . PHE A 1 265 ? 8.927 -23.275 -46.157 1.00 29.08 265 PHE A C 1
ATOM 2107 O O . PHE A 1 265 ? 8.023 -23.899 -46.714 1.00 29.08 265 PHE A O 1
ATOM 2114 N N . LEU A 1 266 ? 10.206 -23.372 -46.518 1.00 31.84 266 LEU A N 1
ATOM 2115 C CA . LEU A 1 266 ? 10.688 -24.389 -47.444 1.00 31.84 266 LEU A CA 1
ATOM 2116 C C . LEU A 1 266 ? 10.836 -25.710 -46.691 1.00 31.84 266 LEU A C 1
ATOM 2118 O O . LEU A 1 266 ? 11.619 -25.804 -45.746 1.00 31.84 266 LEU A O 1
ATOM 2122 N N . GLU A 1 267 ? 10.118 -26.733 -47.141 1.00 26.52 267 GLU A N 1
ATOM 2123 C CA . GLU A 1 267 ? 10.495 -28.113 -46.855 1.00 26.52 267 GLU A CA 1
ATOM 2124 C C . GLU A 1 267 ? 11.853 -28.395 -47.512 1.00 26.52 267 GLU A C 1
ATOM 2126 O O . GLU A 1 267 ? 12.075 -28.046 -48.673 1.00 26.52 267 GLU A O 1
ATOM 2131 N N . ASN A 1 268 ? 12.750 -29.069 -46.795 1.00 29.22 268 ASN A N 1
ATOM 2132 C CA . ASN A 1 268 ? 13.825 -29.817 -47.432 1.00 29.22 268 ASN A CA 1
ATOM 2133 C C . ASN A 1 268 ? 14.012 -31.139 -46.686 1.00 29.22 268 ASN A C 1
ATOM 2135 O O . ASN A 1 268 ? 14.329 -31.157 -45.498 1.00 29.22 268 ASN A O 1
ATOM 2139 N N . SER A 1 269 ? 13.749 -32.239 -47.381 1.00 30.03 269 SER A N 1
ATOM 2140 C CA . SER A 1 269 ? 13.697 -33.588 -46.826 1.00 30.03 269 SER A CA 1
ATOM 2141 C C . SER A 1 269 ? 14.971 -34.367 -47.142 1.00 30.03 269 SER A C 1
ATOM 2143 O O . SER A 1 269 ? 15.294 -34.538 -48.317 1.00 30.03 269 SER A O 1
ATOM 2145 N N . SER A 1 270 ? 15.627 -34.932 -46.127 1.00 30.55 270 SER A N 1
ATOM 2146 C CA . SER A 1 270 ? 16.596 -36.017 -46.327 1.00 30.55 270 SER A CA 1
ATOM 2147 C C . SER A 1 270 ? 16.737 -36.904 -45.083 1.00 30.55 270 SER A C 1
ATOM 2149 O O . SER A 1 270 ? 17.356 -36.513 -44.097 1.00 30.55 270 SER A O 1
ATOM 2151 N N . ASP A 1 271 ? 16.157 -38.096 -45.195 1.00 31.78 271 ASP A N 1
ATOM 2152 C CA . ASP A 1 271 ? 16.612 -39.387 -44.670 1.00 31.78 271 ASP A CA 1
ATOM 2153 C C . ASP A 1 271 ? 16.899 -39.580 -43.169 1.00 31.78 271 ASP A C 1
ATOM 2155 O O . ASP A 1 271 ? 17.902 -39.162 -42.592 1.00 31.78 271 ASP A O 1
ATOM 2159 N N . VAL A 1 272 ? 16.033 -40.401 -42.570 1.00 29.73 272 VAL A N 1
ATOM 2160 C CA . VAL A 1 272 ? 16.244 -41.067 -41.283 1.00 29.73 272 VAL A CA 1
ATOM 2161 C C . VAL A 1 272 ? 17.316 -42.152 -41.427 1.00 29.73 272 VAL A C 1
ATOM 2163 O O . VAL A 1 272 ? 17.149 -43.081 -42.213 1.00 29.73 272 VAL A O 1
ATOM 2166 N N . TYR A 1 273 ? 18.341 -42.118 -40.573 1.00 32.59 273 TYR A N 1
ATOM 2167 C CA . TYR A 1 273 ? 19.186 -43.281 -40.287 1.00 32.59 273 TYR A CA 1
ATOM 2168 C C . TYR A 1 273 ? 19.202 -43.572 -38.784 1.00 32.59 273 TYR A C 1
ATOM 2170 O O . TYR A 1 273 ? 19.613 -42.742 -37.976 1.00 32.59 273 TYR A O 1
ATOM 2178 N N . ILE A 1 274 ? 18.745 -44.768 -38.408 1.00 32.66 274 ILE A N 1
ATOM 2179 C CA . ILE A 1 274 ? 18.720 -45.231 -37.018 1.00 32.66 274 ILE A CA 1
ATOM 2180 C C . ILE A 1 274 ? 20.044 -45.932 -36.710 1.00 32.66 274 ILE A C 1
ATOM 2182 O O . ILE A 1 274 ? 20.302 -47.014 -37.232 1.00 32.66 274 ILE A O 1
ATOM 2186 N N . HIS A 1 275 ? 20.844 -45.367 -35.804 1.00 30.83 275 HIS A N 1
ATOM 2187 C CA . HIS A 1 275 ? 21.918 -46.099 -35.134 1.00 30.83 275 HIS A CA 1
ATOM 2188 C C . HIS A 1 275 ? 22.033 -45.700 -33.661 1.00 30.83 275 HIS A C 1
ATOM 2190 O O . HIS A 1 275 ? 22.438 -44.592 -33.324 1.00 30.83 275 HIS A O 1
ATOM 2196 N N . SER A 1 276 ? 21.704 -46.646 -32.783 1.00 34.97 276 SER A N 1
ATOM 2197 C CA . SER A 1 276 ? 21.865 -46.555 -31.332 1.00 34.97 276 SER A CA 1
ATOM 2198 C C . SER A 1 276 ? 23.103 -47.338 -30.866 1.00 34.97 276 SER A C 1
ATOM 2200 O O . SER A 1 276 ? 23.114 -48.564 -31.015 1.00 34.97 276 SER A O 1
ATOM 2202 N N . PRO A 1 277 ? 24.112 -46.691 -30.257 1.00 36.38 277 PRO A N 1
ATOM 2203 C CA . PRO A 1 277 ? 25.187 -47.377 -29.554 1.00 36.38 277 PRO A CA 1
ATOM 2204 C C . PRO A 1 277 ? 25.050 -47.233 -28.027 1.00 36.38 277 PRO A C 1
ATOM 2206 O O . PRO A 1 277 ? 25.272 -46.169 -27.462 1.00 36.38 277 PRO A O 1
ATOM 2209 N N . GLN A 1 278 ? 24.680 -48.346 -27.393 1.00 32.75 278 GLN A N 1
ATOM 2210 C CA . GLN A 1 278 ? 25.147 -48.830 -26.082 1.00 32.75 278 GLN A CA 1
ATOM 2211 C C . GLN A 1 278 ? 25.696 -47.792 -25.077 1.00 32.75 278 GLN A C 1
ATOM 2213 O O . GLN A 1 278 ? 26.836 -47.339 -25.171 1.00 32.75 278 GLN A O 1
ATOM 2218 N N . THR A 1 279 ? 24.928 -47.539 -24.016 1.00 34.94 279 THR A N 1
ATOM 2219 C CA . THR A 1 279 ? 25.436 -46.950 -22.771 1.00 34.94 279 THR A CA 1
ATOM 2220 C C . THR A 1 279 ? 26.359 -47.942 -22.058 1.00 34.94 279 THR A C 1
ATOM 2222 O O . THR A 1 279 ? 25.884 -48.929 -21.498 1.00 34.94 279 THR A O 1
ATOM 2225 N N . ASN A 1 280 ? 27.667 -47.680 -22.047 1.00 39.66 280 ASN A N 1
ATOM 2226 C CA . ASN A 1 280 ? 28.586 -48.375 -21.144 1.00 39.66 280 ASN A CA 1
ATOM 2227 C C . ASN A 1 280 ? 28.356 -47.871 -19.715 1.00 39.66 280 ASN A C 1
ATOM 2229 O O . ASN A 1 280 ? 28.688 -46.728 -19.398 1.00 39.66 280 ASN A O 1
ATOM 2233 N N . GLU A 1 281 ? 27.799 -48.723 -18.859 1.00 38.94 281 GLU A N 1
ATOM 2234 C CA . GLU A 1 281 ? 27.687 -48.459 -17.427 1.00 38.94 281 GLU A CA 1
ATOM 2235 C C . GLU A 1 281 ? 29.090 -48.451 -16.802 1.00 38.94 281 GLU A C 1
ATOM 2237 O O . GLU A 1 281 ? 29.819 -49.443 -16.857 1.00 38.94 281 GLU A O 1
ATOM 2242 N N . ILE A 1 282 ? 29.491 -47.313 -16.230 1.00 45.69 282 ILE A N 1
ATOM 2243 C CA . ILE A 1 282 ? 30.740 -47.191 -15.474 1.00 45.69 282 ILE A CA 1
ATOM 2244 C C . ILE A 1 282 ? 30.401 -47.404 -14.000 1.00 45.69 282 ILE A C 1
ATOM 2246 O O . ILE A 1 282 ? 29.802 -46.534 -13.369 1.00 45.69 282 ILE A O 1
ATOM 2250 N N . ASP A 1 283 ? 30.788 -48.563 -13.464 1.00 44.38 283 ASP A N 1
ATOM 2251 C CA . ASP A 1 283 ? 30.622 -48.919 -12.052 1.00 44.38 283 ASP A CA 1
ATOM 2252 C C . ASP A 1 283 ? 31.510 -48.037 -11.153 1.00 44.38 283 ASP A C 1
ATOM 2254 O O . ASP A 1 283 ? 32.673 -48.332 -10.866 1.00 44.38 283 ASP A O 1
ATOM 2258 N N . ALA A 1 284 ? 30.960 -46.894 -10.747 1.00 47.81 284 ALA A N 1
ATOM 2259 C CA . ALA A 1 284 ? 31.600 -45.918 -9.875 1.00 47.81 284 ALA A CA 1
ATOM 2260 C C . ALA A 1 284 ? 31.389 -46.272 -8.390 1.00 47.81 284 ALA A C 1
ATOM 2262 O O . ALA A 1 284 ? 30.795 -45.501 -7.633 1.00 47.81 284 ALA A O 1
ATOM 2263 N N . GLY A 1 285 ? 31.877 -47.446 -7.976 1.00 47.06 285 GLY A N 1
ATOM 2264 C CA . GLY A 1 285 ? 31.783 -47.970 -6.608 1.00 47.06 285 GLY A CA 1
ATOM 2265 C C . GLY A 1 285 ? 32.520 -47.132 -5.552 1.00 47.06 285 GLY A C 1
ATOM 2266 O O . GLY A 1 285 ? 33.593 -47.508 -5.083 1.00 47.06 285 GLY A O 1
ATOM 2267 N N . TYR A 1 286 ? 31.941 -45.999 -5.147 1.00 58.12 286 TYR A N 1
ATOM 2268 C CA . TYR A 1 286 ? 32.458 -45.147 -4.075 1.00 58.12 286 TYR A CA 1
ATOM 2269 C C . TYR A 1 286 ? 32.123 -45.729 -2.693 1.00 58.12 286 TYR A C 1
ATOM 2271 O O . TYR A 1 286 ? 30.993 -45.634 -2.213 1.00 58.12 286 TYR A O 1
ATOM 2279 N N . SER A 1 287 ? 33.117 -46.323 -2.032 1.00 60.91 287 SER A N 1
ATOM 2280 C CA . SER A 1 287 ? 32.994 -46.826 -0.662 1.00 60.91 287 SER A CA 1
ATOM 2281 C C . SER A 1 287 ? 33.253 -45.716 0.367 1.00 60.91 287 SER A C 1
ATOM 2283 O O . SER A 1 287 ? 34.408 -45.356 0.606 1.00 60.91 287 SER A O 1
ATOM 2285 N N . ASP A 1 288 ? 32.196 -45.200 0.996 1.00 64.94 288 ASP A N 1
ATOM 2286 C CA . ASP A 1 288 ? 32.292 -44.232 2.100 1.00 64.94 288 ASP A CA 1
ATOM 2287 C C . ASP A 1 288 ? 32.962 -44.869 3.346 1.00 64.94 288 ASP A C 1
ATOM 2289 O O . ASP A 1 288 ? 32.431 -45.843 3.892 1.00 64.94 288 ASP A O 1
ATOM 2293 N N . PRO A 1 289 ? 34.111 -44.347 3.824 1.00 61.41 289 PRO A N 1
ATOM 2294 C CA . PRO A 1 289 ? 34.830 -44.898 4.971 1.00 61.41 289 PRO A CA 1
ATOM 2295 C C . PRO A 1 289 ? 34.250 -44.506 6.345 1.00 61.41 289 PRO A C 1
ATOM 2297 O O . PRO A 1 289 ? 34.786 -44.959 7.357 1.00 61.41 289 PRO A O 1
ATOM 2300 N N . LEU A 1 290 ? 33.210 -43.663 6.421 1.00 62.28 290 LEU A N 1
ATOM 2301 C CA . LEU A 1 290 ? 32.645 -43.164 7.687 1.00 62.28 290 LEU A CA 1
ATOM 2302 C C . LEU A 1 290 ? 31.364 -43.886 8.141 1.00 62.28 290 LEU A C 1
ATOM 2304 O O . LEU A 1 290 ? 31.026 -43.830 9.324 1.00 62.28 290 LEU A O 1
ATOM 2308 N N . GLY A 1 291 ? 30.712 -44.633 7.246 1.00 59.81 291 GLY A N 1
ATOM 2309 C CA . GLY A 1 291 ? 29.583 -45.509 7.569 1.00 59.81 291 GLY A CA 1
ATOM 2310 C C . GLY A 1 291 ? 28.216 -44.815 7.654 1.00 59.81 291 GLY A C 1
ATOM 2311 O O . GLY A 1 291 ? 28.096 -43.603 7.818 1.00 59.81 291 GLY A O 1
ATOM 2312 N N . GLY A 1 292 ? 27.154 -45.617 7.522 1.00 73.12 292 GLY A N 1
ATOM 2313 C CA . GLY A 1 292 ? 25.775 -45.124 7.446 1.00 73.12 292 GLY A CA 1
ATOM 2314 C C . GLY A 1 292 ? 25.287 -44.410 8.721 1.00 73.12 292 GLY A C 1
ATOM 2315 O O . GLY A 1 292 ? 25.733 -44.733 9.826 1.00 73.12 292 GLY A O 1
ATOM 2316 N N . PRO A 1 293 ? 24.346 -43.453 8.594 1.00 59.38 293 PRO A N 1
ATOM 2317 C CA . PRO A 1 293 ? 23.885 -42.633 9.711 1.00 59.38 293 PRO A CA 1
ATOM 2318 C C . PRO A 1 293 ? 23.190 -43.466 10.796 1.00 59.38 293 PRO A C 1
ATOM 2320 O O . PRO A 1 293 ? 22.318 -44.286 10.514 1.00 59.38 293 PRO A O 1
ATOM 2323 N N . GLN A 1 294 ? 23.547 -43.215 12.058 1.00 57.41 294 GLN A N 1
ATOM 2324 C CA . GLN A 1 294 ? 22.971 -43.908 13.214 1.00 57.41 294 GLN A CA 1
ATOM 2325 C C . GLN A 1 294 ? 21.479 -43.584 13.395 1.00 57.41 294 GLN A C 1
ATOM 2327 O O . GLN A 1 294 ? 21.084 -42.414 13.436 1.00 57.41 294 GLN A O 1
ATOM 2332 N N . GLU A 1 295 ? 20.650 -44.616 13.575 1.00 50.22 295 GLU A N 1
ATOM 2333 C CA . GLU A 1 295 ? 19.236 -44.443 13.916 1.00 50.22 295 GLU A CA 1
ATOM 2334 C C . GLU A 1 295 ? 19.070 -43.755 15.280 1.00 50.22 295 GLU A C 1
ATOM 2336 O O . GLU A 1 295 ? 19.682 -44.139 16.279 1.00 50.22 295 GLU A O 1
ATOM 2341 N N . ARG A 1 296 ? 18.191 -42.747 15.349 1.00 58.94 296 ARG A N 1
ATOM 2342 C CA . ARG A 1 296 ? 17.829 -42.106 16.622 1.00 58.94 296 ARG A CA 1
ATOM 2343 C C . ARG A 1 296 ? 16.799 -42.962 17.376 1.00 58.94 296 ARG A C 1
ATOM 2345 O O . ARG A 1 296 ? 15.822 -43.398 16.762 1.00 58.94 296 ARG A O 1
ATOM 2352 N N . PRO A 1 297 ? 16.949 -43.167 18.699 1.00 51.31 297 PRO A N 1
ATOM 2353 C CA . PRO A 1 297 ? 16.030 -43.998 19.471 1.00 51.31 297 PRO A CA 1
ATOM 2354 C C . PRO A 1 297 ? 14.623 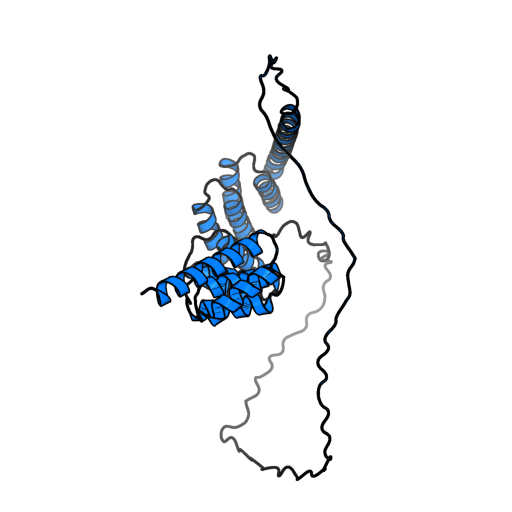-43.387 19.525 1.00 51.31 297 PRO A C 1
ATOM 2356 O O . PRO A 1 297 ? 14.449 -42.210 19.843 1.00 51.31 297 PRO A O 1
ATOM 2359 N N . ARG A 1 298 ? 13.602 -44.207 19.250 1.00 54.12 298 ARG A N 1
ATOM 2360 C CA . ARG A 1 298 ? 12.187 -43.811 19.315 1.00 54.12 298 ARG A CA 1
ATOM 2361 C C . ARG A 1 298 ? 11.693 -43.821 20.766 1.00 54.12 298 ARG A C 1
ATOM 2363 O O . ARG A 1 298 ? 11.420 -44.884 21.318 1.00 54.12 298 ARG A O 1
ATOM 2370 N N . THR A 1 299 ? 11.528 -42.651 21.378 1.00 42.72 299 THR A N 1
ATOM 2371 C CA . THR A 1 299 ? 10.846 -42.507 22.674 1.00 42.72 299 THR A CA 1
ATOM 2372 C C . THR A 1 299 ? 9.330 -42.611 22.503 1.00 42.72 299 THR A C 1
ATOM 2374 O O . THR A 1 299 ? 8.706 -41.767 21.865 1.00 42.72 299 THR A O 1
ATOM 2377 N N . ALA A 1 300 ? 8.723 -43.647 23.088 1.00 38.47 300 ALA A N 1
ATOM 2378 C CA . ALA A 1 300 ? 7.285 -43.893 23.016 1.00 38.47 300 ALA A CA 1
ATOM 2379 C C . ALA A 1 300 ? 6.573 -43.554 24.338 1.00 38.47 300 ALA A C 1
ATOM 2381 O O . ALA A 1 300 ? 6.816 -44.188 25.363 1.00 38.47 300 ALA A O 1
ATOM 2382 N N . ALA A 1 301 ? 5.646 -42.596 24.289 1.00 37.75 301 ALA A N 1
ATOM 2383 C CA . ALA A 1 301 ? 4.612 -42.348 25.295 1.00 37.75 301 ALA A CA 1
ATOM 2384 C C . ALA A 1 301 ? 3.469 -41.552 24.633 1.00 37.75 301 ALA A C 1
ATOM 2386 O O . ALA A 1 301 ? 3.739 -40.648 23.852 1.00 37.75 301 ALA A O 1
ATOM 2387 N N . GLY A 1 302 ? 2.185 -41.809 24.882 1.00 36.28 302 GLY A N 1
ATOM 2388 C CA . GLY A 1 302 ? 1.559 -42.908 25.623 1.00 36.28 302 GLY A CA 1
ATOM 2389 C C . GLY A 1 302 ? 0.042 -42.674 25.678 1.00 36.28 302 GLY A C 1
ATOM 2390 O O . GLY A 1 302 ? -0.387 -41.552 25.935 1.00 36.28 302 GLY A O 1
ATOM 2391 N N . LEU A 1 303 ? -0.785 -43.688 25.398 1.00 34.72 303 LEU A N 1
ATOM 2392 C CA . LEU A 1 303 ? -2.239 -43.496 25.270 1.00 34.72 303 LEU A CA 1
ATOM 2393 C C . LEU A 1 303 ? -2.885 -43.048 26.593 1.00 34.72 303 LEU A C 1
ATOM 2395 O O . LEU A 1 303 ? -2.704 -43.708 27.619 1.00 34.72 303 LEU A O 1
ATOM 2399 N N . ARG A 1 304 ? -3.777 -42.047 26.536 1.00 33.50 304 ARG A N 1
ATOM 2400 C CA . ARG A 1 304 ? -4.891 -41.925 27.492 1.00 33.50 304 ARG A CA 1
ATOM 2401 C C . ARG A 1 304 ? -6.226 -41.608 26.819 1.00 33.50 304 ARG A C 1
ATOM 2403 O O . ARG A 1 304 ? -6.340 -40.754 25.952 1.00 33.50 304 ARG A O 1
ATOM 2410 N N . SER A 1 305 ? -7.216 -42.372 27.266 1.00 31.03 305 SER A N 1
ATOM 2411 C CA . SER A 1 305 ? -8.618 -42.404 26.855 1.00 31.03 305 SER A CA 1
ATOM 2412 C C . SER A 1 305 ? -9.342 -41.053 26.873 1.00 31.03 305 SER A C 1
ATOM 2414 O O . SER A 1 305 ? -9.213 -40.298 27.831 1.00 31.03 305 SER A O 1
ATOM 2416 N N . ARG A 1 306 ? -10.226 -40.885 25.876 1.00 31.36 306 ARG A N 1
ATOM 2417 C CA . ARG A 1 306 ? -11.535 -40.196 25.912 1.00 31.36 306 ARG A CA 1
ATOM 2418 C C . ARG A 1 306 ? -11.944 -39.547 27.246 1.00 31.36 306 ARG A C 1
ATOM 2420 O O . ARG A 1 306 ? -12.186 -40.254 28.224 1.00 31.36 306 ARG A O 1
ATOM 2427 N N . SER A 1 307 ? -12.292 -38.266 27.159 1.00 28.19 307 SER A N 1
ATOM 2428 C CA . SER A 1 307 ? -13.501 -37.702 27.774 1.00 28.19 307 SER A CA 1
ATOM 2429 C C . SER A 1 307 ? -14.249 -36.895 26.706 1.00 28.19 307 SER A C 1
ATOM 2431 O O . SER A 1 307 ? -13.603 -36.364 25.805 1.00 28.19 307 SER A O 1
ATOM 2433 N N . ARG A 1 308 ? -15.584 -36.826 26.768 1.00 32.28 308 ARG A N 1
ATOM 2434 C CA . ARG A 1 308 ? -16.380 -35.925 25.915 1.00 32.28 308 ARG A CA 1
ATOM 2435 C C . ARG A 1 308 ? -16.512 -34.567 26.595 1.00 32.28 308 ARG A C 1
ATOM 2437 O O . ARG A 1 308 ? -16.972 -34.524 27.733 1.00 32.28 308 ARG A O 1
ATOM 2444 N N . ILE A 1 309 ? -16.197 -33.506 25.865 1.00 32.62 309 ILE A N 1
ATOM 2445 C CA . ILE A 1 309 ? -16.875 -32.208 25.925 1.00 32.62 309 ILE A CA 1
ATOM 2446 C C . ILE A 1 309 ? -17.037 -31.799 24.457 1.00 32.62 309 ILE A C 1
ATOM 2448 O O . ILE A 1 309 ? -16.119 -32.023 23.668 1.00 32.62 309 ILE A O 1
ATOM 2452 N N . ASP A 1 310 ? -18.213 -31.309 24.082 1.00 34.38 310 ASP A N 1
ATOM 2453 C CA . ASP A 1 310 ? -18.526 -30.943 22.703 1.00 34.38 310 ASP A CA 1
ATOM 2454 C C . ASP A 1 310 ? -18.157 -29.460 22.484 1.00 34.38 310 ASP A C 1
ATOM 2456 O O . ASP A 1 310 ? -18.909 -28.569 22.877 1.00 34.38 310 ASP A O 1
ATOM 2460 N N . ASP A 1 311 ? -16.979 -29.198 21.906 1.00 32.34 311 ASP A N 1
ATOM 2461 C CA . ASP A 1 311 ? -16.553 -27.853 21.480 1.00 32.34 311 ASP A CA 1
ATOM 2462 C C . ASP A 1 311 ? -17.094 -27.558 20.069 1.00 32.34 311 ASP A C 1
ATOM 2464 O O . ASP A 1 311 ? -16.428 -27.772 19.054 1.00 32.34 311 ASP A O 1
ATOM 2468 N N . ASP A 1 312 ? -18.336 -27.077 20.022 1.00 38.75 312 ASP A N 1
ATOM 2469 C CA . ASP A 1 312 ? -19.070 -26.671 18.814 1.00 38.75 312 ASP A CA 1
ATOM 2470 C C . ASP A 1 312 ? -18.596 -25.292 18.300 1.00 38.75 312 ASP A C 1
ATOM 2472 O O . ASP A 1 312 ? -19.330 -24.307 18.320 1.00 38.75 312 ASP A O 1
ATOM 2476 N N . PHE A 1 313 ? -17.315 -25.194 17.925 1.00 37.03 313 PHE A N 1
ATOM 2477 C CA . PHE A 1 313 ? -16.696 -23.970 17.397 1.00 37.03 313 PHE A CA 1
ATOM 2478 C C . PHE A 1 313 ? -15.691 -24.273 16.280 1.00 37.03 313 PHE A C 1
ATOM 2480 O O . PHE A 1 313 ? -14.475 -24.296 16.483 1.00 37.03 313 PHE A O 1
ATOM 2487 N N . GLY A 1 314 ? -16.213 -24.475 15.070 1.00 37.81 314 GLY A N 1
ATOM 2488 C CA . GLY A 1 314 ? -15.391 -24.708 13.887 1.00 37.81 314 GLY A CA 1
ATOM 2489 C C . GLY A 1 314 ? -16.192 -24.926 12.611 1.00 37.81 314 GLY A C 1
ATOM 2490 O O . GLY A 1 314 ? -16.078 -26.007 12.057 1.00 37.81 314 GLY A O 1
ATOM 2491 N N . ASP A 1 315 ? -16.999 -23.933 12.208 1.00 42.06 315 ASP A N 1
ATOM 2492 C CA . ASP A 1 315 ? -17.389 -23.629 10.812 1.00 42.06 315 ASP A CA 1
ATOM 2493 C C . ASP A 1 315 ? -18.371 -22.426 10.780 1.00 42.06 315 ASP A C 1
ATOM 2495 O O . ASP A 1 315 ? -19.585 -22.590 10.704 1.00 42.06 315 ASP A O 1
ATOM 2499 N N . GLU A 1 316 ? -17.852 -21.191 10.830 1.00 38.19 316 GLU A N 1
ATOM 2500 C CA . GLU A 1 316 ? -18.568 -19.997 10.335 1.00 38.19 316 GLU A CA 1
ATOM 2501 C C . GLU A 1 316 ? -17.614 -19.153 9.475 1.00 38.19 316 GLU A C 1
ATOM 2503 O O . GLU A 1 316 ? -16.443 -18.961 9.817 1.00 38.19 316 GLU A O 1
ATOM 2508 N N . GLU A 1 317 ? -18.108 -18.689 8.326 1.00 38.56 317 GLU A N 1
ATOM 2509 C CA . GLU A 1 317 ? -17.300 -18.120 7.244 1.00 38.56 317 GLU A CA 1
ATOM 2510 C C . GLU A 1 317 ? -16.649 -16.775 7.617 1.00 38.56 317 GLU A C 1
ATOM 2512 O O . GLU A 1 317 ? -17.283 -15.852 8.137 1.00 38.56 317 GLU A O 1
ATOM 2517 N N . LEU A 1 318 ? -15.362 -16.636 7.287 1.00 39.91 318 LEU A N 1
ATOM 2518 C CA . LEU A 1 318 ? -14.648 -15.363 7.355 1.00 39.91 318 LEU A CA 1
ATOM 2519 C C . LEU A 1 318 ? -15.154 -14.439 6.241 1.00 39.91 318 LEU A C 1
ATOM 2521 O O . LEU A 1 318 ? -14.764 -14.587 5.088 1.00 39.91 318 LEU A O 1
ATOM 2525 N N . THR A 1 319 ? -15.980 -13.451 6.585 1.00 34.00 319 THR A N 1
ATOM 2526 C CA . THR A 1 319 ? -16.336 -12.368 5.655 1.00 34.00 319 THR A CA 1
ATOM 2527 C C . THR A 1 319 ? -15.076 -11.586 5.272 1.00 34.00 319 THR A C 1
ATOM 2529 O O . THR A 1 319 ? -14.477 -10.933 6.132 1.00 34.00 319 THR A O 1
ATOM 2532 N N . GLU A 1 320 ? -14.685 -11.641 3.999 1.00 41.16 320 GLU A N 1
ATOM 2533 C CA . GLU A 1 320 ? -13.400 -11.120 3.502 1.00 41.16 320 GLU A CA 1
ATOM 2534 C C . GLU A 1 320 ? -13.271 -9.580 3.559 1.00 41.16 320 GLU A C 1
ATOM 2536 O O . GLU A 1 320 ? -12.155 -9.070 3.554 1.00 41.16 320 GLU A O 1
ATOM 2541 N N . ASP A 1 321 ? -14.381 -8.850 3.757 1.00 46.06 321 ASP A N 1
ATOM 2542 C CA . ASP A 1 321 ? -14.528 -7.377 3.884 1.00 46.06 321 ASP A CA 1
ATOM 2543 C C . ASP A 1 321 ? -13.666 -6.670 4.976 1.00 46.06 321 ASP A C 1
ATOM 2545 O O . ASP A 1 321 ? -13.887 -5.498 5.301 1.00 46.06 321 ASP A O 1
ATOM 2549 N N . LEU A 1 322 ? -12.704 -7.356 5.604 1.00 49.59 322 LEU A N 1
ATOM 2550 C CA . LEU A 1 322 ? -11.856 -6.841 6.689 1.00 49.59 322 LEU A CA 1
ATOM 2551 C C . LEU A 1 322 ? -10.341 -6.914 6.428 1.00 49.59 322 LEU A C 1
ATOM 2553 O O . LEU A 1 322 ? -9.565 -6.522 7.305 1.00 49.59 322 LEU A O 1
ATOM 2557 N N . LEU A 1 323 ? -9.918 -7.335 5.234 1.00 42.84 323 LEU A N 1
ATOM 2558 C CA . LEU A 1 323 ? -8.579 -7.081 4.695 1.00 42.84 323 LEU A CA 1
ATOM 2559 C C . LEU A 1 323 ? -8.719 -6.489 3.277 1.00 42.84 323 LEU A C 1
ATOM 2561 O O . LEU A 1 323 ? -9.611 -6.920 2.550 1.00 42.84 323 LEU A O 1
ATOM 2565 N N . PRO A 1 324 ? -7.906 -5.483 2.901 1.00 46.84 324 PRO A N 1
ATOM 2566 C CA . PRO A 1 324 ? -7.784 -5.033 1.515 1.00 46.84 324 PRO A CA 1
ATOM 2567 C C . PRO A 1 324 ? -6.914 -5.985 0.680 1.00 46.84 324 PRO A C 1
ATOM 2569 O O . PRO A 1 324 ? -6.042 -6.656 1.282 1.00 46.84 324 PRO A O 1
#